Protein AF-A0A231GJH2-F1 (afdb_monomer_lite)

Foldseek 3Di:
DVVVVVVVVVVVVVVVVVVVVVVVVVVVVVVVVVVVVVVVVVVVVVVVVVVVVVVVVVVVVVVVVVVVVVVVVVVVVVVCVVCVDLCDPVNLVVLVVLLVVLVVVLVVLVPDPPSVVSNVVSVVSSVVSVVVSVVSVVVVVVVVCCCVPPPVNVLVVVCVVQWDDDPDNVPIDGDQPDDDPDPDDPDPVVVSSVSSVVVVVVVCVVVPNDDPPDD

Organism: Pseudomonas jessenii (NCBI:txid77298)

Radius of gyration: 43.83 Å; chains: 1; bounding box: 94×49×145 Å

Structure (mmCIF, N/CA/C/O backbone):
data_AF-A0A231GJH2-F1
#
_entry.id   AF-A0A231GJH2-F1
#
loop_
_atom_site.group_PDB
_atom_site.id
_atom_site.type_symbol
_atom_site.label_atom_id
_atom_site.label_alt_id
_atom_site.label_comp_id
_atom_site.label_asym_id
_atom_site.label_entity_id
_atom_site.label_seq_id
_atom_site.pdbx_PDB_ins_code
_atom_site.Cartn_x
_atom_site.Cartn_y
_atom_site.Cartn_z
_atom_site.occupancy
_atom_site.B_iso_or_equiv
_atom_site.auth_seq_id
_atom_site.auth_comp_id
_atom_site.auth_asym_id
_atom_site.auth_atom_id
_atom_site.pdbx_PDB_model_num
ATOM 1 N N . MET A 1 1 ? 56.826 8.910 -87.266 1.00 60.69 1 MET A N 1
ATOM 2 C CA . MET A 1 1 ? 57.5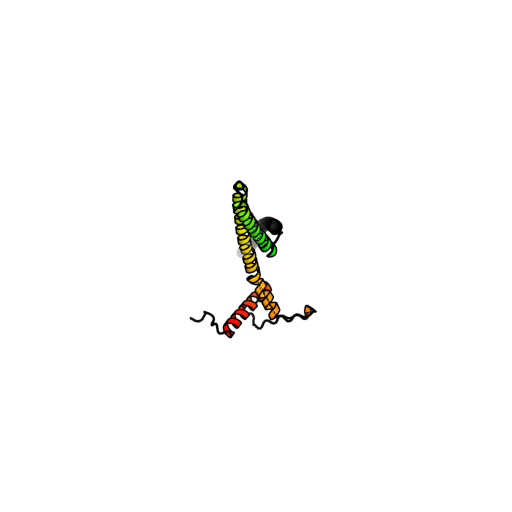94 8.677 -86.022 1.00 60.69 1 MET A CA 1
ATOM 3 C C . MET A 1 1 ? 57.048 9.482 -84.836 1.00 60.69 1 MET A C 1
ATOM 5 O O . MET A 1 1 ? 56.841 8.902 -83.785 1.00 60.69 1 MET A O 1
ATOM 9 N N . GLN A 1 2 ? 56.728 10.777 -84.972 1.00 64.06 2 GLN A N 1
ATOM 10 C CA . GLN A 1 2 ? 56.310 11.633 -83.839 1.00 64.06 2 GLN A CA 1
ATOM 11 C C . GLN A 1 2 ? 54.905 11.330 -83.258 1.00 64.06 2 GLN A C 1
ATOM 13 O O . GLN A 1 2 ? 54.692 11.455 -82.055 1.00 64.06 2 GLN A O 1
ATOM 18 N N . THR A 1 3 ? 53.957 10.863 -84.077 1.00 72.62 3 THR A N 1
ATOM 19 C CA . THR A 1 3 ? 52.585 10.517 -83.647 1.00 72.62 3 THR A CA 1
ATOM 20 C C . THR A 1 3 ? 52.508 9.240 -82.803 1.00 72.62 3 THR A C 1
ATOM 22 O O . THR A 1 3 ? 51.695 9.163 -81.888 1.00 72.62 3 THR A O 1
ATOM 25 N N . GLN A 1 4 ? 53.384 8.258 -83.043 1.00 74.19 4 GLN A N 1
ATOM 26 C CA . GLN A 1 4 ? 53.428 7.014 -82.263 1.00 74.19 4 GLN A CA 1
ATOM 27 C C . GLN A 1 4 ? 53.934 7.246 -80.833 1.00 74.19 4 GLN A C 1
ATOM 29 O O . GLN A 1 4 ? 53.386 6.676 -79.894 1.00 74.19 4 GLN A O 1
ATOM 34 N N . HIS A 1 5 ? 54.918 8.132 -80.643 1.00 76.88 5 HIS A N 1
ATOM 35 C CA . HIS A 1 5 ? 55.404 8.482 -79.305 1.00 76.88 5 HIS A CA 1
ATOM 36 C C . HIS A 1 5 ? 54.348 9.224 -78.474 1.00 76.88 5 HIS A C 1
ATOM 38 O O . HIS A 1 5 ? 54.206 8.940 -77.287 1.00 76.88 5 HIS A O 1
ATOM 44 N N . LEU A 1 6 ? 53.559 10.112 -79.093 1.00 81.00 6 LEU A N 1
ATOM 45 C CA . LEU A 1 6 ? 52.457 10.802 -78.411 1.00 81.00 6 LEU A CA 1
ATOM 46 C C . LEU A 1 6 ? 51.357 9.837 -77.958 1.00 81.00 6 LEU A C 1
ATOM 48 O O . LEU A 1 6 ? 50.871 9.963 -76.837 1.00 81.00 6 LEU A O 1
ATOM 52 N N . ILE A 1 7 ? 51.010 8.850 -78.790 1.00 83.50 7 ILE A N 1
ATOM 53 C CA . ILE A 1 7 ? 50.030 7.822 -78.420 1.00 83.50 7 ILE A CA 1
ATOM 54 C C . ILE A 1 7 ? 50.542 7.032 -77.213 1.00 83.50 7 ILE A C 1
ATOM 56 O O . ILE A 1 7 ? 49.828 6.929 -76.228 1.00 83.50 7 ILE A O 1
ATOM 60 N N . ILE A 1 8 ? 51.792 6.557 -77.229 1.00 84.75 8 ILE A N 1
ATOM 61 C CA . ILE A 1 8 ? 52.358 5.763 -76.123 1.00 84.75 8 ILE A CA 1
ATOM 62 C C . ILE A 1 8 ? 52.352 6.543 -74.797 1.00 84.75 8 ILE A C 1
ATOM 64 O O . ILE A 1 8 ? 51.978 5.989 -73.761 1.00 84.75 8 ILE A O 1
ATOM 68 N N . ILE A 1 9 ? 52.723 7.828 -74.817 1.00 84.38 9 ILE A N 1
ATOM 69 C CA . ILE A 1 9 ? 52.720 8.679 -73.616 1.00 84.38 9 ILE A CA 1
ATOM 70 C C . ILE A 1 9 ? 51.289 8.890 -73.105 1.00 84.38 9 ILE A C 1
ATOM 72 O O . ILE A 1 9 ? 51.047 8.774 -71.902 1.00 84.38 9 ILE A O 1
ATOM 76 N N . ALA A 1 10 ? 50.335 9.142 -74.005 1.00 86.00 10 ALA A N 1
ATOM 77 C CA . ALA A 1 10 ? 48.932 9.315 -73.645 1.00 86.00 10 ALA A CA 1
ATOM 78 C C . ALA A 1 10 ? 48.337 8.039 -73.028 1.00 86.00 10 ALA A C 1
ATOM 80 O O . ALA A 1 10 ? 47.681 8.114 -71.988 1.00 86.00 10 ALA A O 1
ATOM 81 N N . THR A 1 11 ? 48.617 6.860 -73.597 1.00 87.50 11 THR A N 1
ATOM 82 C CA . THR A 1 11 ? 48.124 5.585 -73.055 1.00 87.50 11 THR A CA 1
ATOM 83 C C . THR A 1 11 ? 48.734 5.284 -71.688 1.00 87.50 11 THR A C 1
ATOM 85 O O . THR A 1 11 ? 48.023 4.877 -70.772 1.00 87.50 11 THR A O 1
ATOM 88 N N . CYS A 1 12 ? 50.037 5.527 -71.513 1.00 85.94 12 CYS A N 1
ATOM 89 C CA . CYS A 1 12 ? 50.720 5.290 -70.240 1.00 85.94 12 CYS A CA 1
ATOM 90 C C . CYS A 1 12 ? 50.213 6.242 -69.138 1.00 85.94 12 CYS A C 1
ATOM 92 O O . CYS A 1 12 ? 49.965 5.821 -68.008 1.00 85.94 12 CYS A O 1
ATOM 94 N N . SER A 1 13 ? 49.962 7.511 -69.483 1.00 88.69 13 SER A N 1
ATOM 95 C CA . SER A 1 13 ? 49.366 8.496 -68.573 1.00 88.69 13 SER A CA 1
ATOM 96 C C . SER A 1 13 ? 47.930 8.129 -68.177 1.00 88.69 13 SER A C 1
ATOM 98 O O . SER A 1 13 ? 47.593 8.168 -66.993 1.00 88.69 13 SER A O 1
ATOM 100 N N . ALA A 1 14 ? 47.104 7.693 -69.134 1.00 90.19 14 ALA A N 1
ATOM 101 C CA . ALA A 1 14 ? 45.731 7.270 -68.869 1.00 90.19 14 ALA A CA 1
ATOM 102 C C . ALA A 1 14 ? 45.667 6.044 -67.940 1.00 90.19 14 ALA A C 1
ATOM 104 O O . ALA A 1 14 ? 44.865 6.019 -67.007 1.00 90.19 14 ALA A O 1
ATOM 105 N N . ILE A 1 15 ? 46.547 5.057 -68.144 1.00 92.25 15 ILE A N 1
ATOM 106 C CA . ILE A 1 15 ? 46.649 3.873 -67.274 1.00 92.25 15 ILE A CA 1
ATOM 107 C C . ILE A 1 15 ? 47.113 4.270 -65.866 1.00 92.25 15 ILE A C 1
ATOM 109 O O . ILE A 1 15 ? 46.549 3.793 -64.880 1.00 92.25 15 ILE A O 1
ATOM 113 N N . GLY A 1 16 ? 48.089 5.178 -65.754 1.00 90.06 16 GLY A N 1
ATOM 114 C CA . GLY A 1 16 ? 48.544 5.707 -64.467 1.00 90.06 16 GLY A CA 1
ATOM 115 C C . GLY A 1 16 ? 47.426 6.408 -63.688 1.00 90.06 16 GLY A C 1
ATOM 116 O O . GLY A 1 16 ? 47.257 6.161 -62.495 1.00 90.06 16 GLY A O 1
ATOM 117 N N . LEU A 1 17 ? 46.607 7.220 -64.364 1.00 91.12 17 LEU A N 1
ATOM 118 C CA . LEU A 1 17 ? 45.445 7.872 -63.751 1.00 91.12 17 LEU A CA 1
ATOM 119 C C . LEU A 1 17 ? 44.374 6.865 -63.313 1.00 91.12 17 LEU A C 1
ATOM 121 O O . LEU A 1 17 ? 43.813 7.011 -62.229 1.00 91.12 17 LEU A O 1
ATOM 125 N N . LEU A 1 18 ? 44.124 5.823 -64.111 1.00 92.88 18 LEU A N 1
ATOM 126 C CA . LEU A 1 18 ? 43.183 4.753 -63.766 1.00 92.88 18 LEU A CA 1
ATOM 127 C C . LEU A 1 18 ? 43.622 3.979 -62.518 1.00 92.88 18 LEU A C 1
ATOM 129 O O . LEU A 1 18 ? 42.813 3.754 -61.618 1.00 92.88 18 LEU A O 1
ATOM 133 N N . LEU A 1 19 ? 44.905 3.618 -62.434 1.00 93.19 19 LEU A N 1
ATOM 134 C CA . LEU A 1 19 ? 45.478 2.962 -61.257 1.00 93.19 19 LEU A CA 1
ATOM 135 C C . LEU A 1 19 ? 45.398 3.862 -60.022 1.00 93.19 19 LEU A C 1
ATOM 137 O O . LEU A 1 19 ? 44.981 3.404 -58.961 1.00 93.19 19 LEU A O 1
ATOM 141 N N . MET A 1 20 ? 45.725 5.150 -60.153 1.00 92.69 20 MET A N 1
ATOM 142 C CA . MET A 1 20 ? 45.608 6.101 -59.043 1.00 92.69 20 MET A CA 1
ATOM 143 C C . MET A 1 20 ? 44.160 6.253 -58.569 1.00 92.69 20 MET A C 1
ATOM 145 O O . MET A 1 20 ? 43.904 6.203 -57.368 1.00 92.69 20 MET A O 1
ATOM 149 N N . ALA A 1 21 ? 43.198 6.367 -59.488 1.00 92.00 21 ALA A N 1
ATOM 150 C CA . ALA A 1 21 ? 41.779 6.425 -59.143 1.00 92.00 21 ALA A CA 1
ATOM 151 C C . ALA A 1 21 ? 41.310 5.147 -58.426 1.00 92.00 21 ALA A C 1
ATOM 153 O O . ALA A 1 21 ? 40.567 5.222 -57.445 1.00 92.00 21 ALA A O 1
ATOM 154 N N . TYR A 1 22 ? 41.785 3.980 -58.871 1.00 94.81 22 TYR A N 1
ATOM 155 C CA . TYR A 1 22 ? 41.515 2.701 -58.220 1.00 94.81 22 TYR A CA 1
ATOM 156 C C . TYR A 1 22 ? 42.071 2.660 -56.785 1.00 94.81 22 TYR A C 1
ATOM 158 O O . TYR A 1 22 ? 41.326 2.372 -55.846 1.00 94.81 22 TYR A O 1
ATOM 166 N N . PHE A 1 23 ? 43.338 3.040 -56.586 1.00 93.00 23 PHE A N 1
ATOM 167 C CA . PHE A 1 23 ? 43.957 3.084 -55.257 1.00 93.00 23 PHE A CA 1
ATOM 168 C C . PHE A 1 23 ? 43.272 4.080 -54.316 1.00 93.00 23 PHE A C 1
ATOM 170 O O . PHE A 1 23 ? 43.052 3.761 -53.146 1.00 93.00 23 PHE A O 1
ATOM 177 N N . ILE A 1 24 ? 42.894 5.263 -54.811 1.00 92.50 24 ILE A N 1
ATOM 178 C CA . ILE A 1 24 ? 42.166 6.265 -54.019 1.00 92.50 24 ILE A CA 1
ATOM 179 C C . ILE A 1 24 ? 40.804 5.716 -53.591 1.00 92.50 24 ILE A C 1
ATOM 181 O O . ILE A 1 24 ? 40.431 5.856 -52.426 1.00 92.50 24 ILE A O 1
ATOM 185 N N . ARG A 1 25 ? 40.072 5.050 -54.493 1.00 93.06 25 ARG A N 1
ATOM 186 C CA . ARG A 1 25 ? 38.780 4.432 -54.169 1.00 93.06 25 ARG A CA 1
ATOM 187 C C . ARG A 1 25 ? 38.927 3.367 -53.088 1.00 93.06 25 ARG A C 1
ATOM 189 O O . ARG A 1 25 ? 38.151 3.358 -52.135 1.00 93.06 25 ARG A O 1
ATOM 196 N N . GLU A 1 26 ? 39.909 2.482 -53.214 1.00 93.12 26 GLU A N 1
ATOM 197 C CA . GLU A 1 26 ? 40.119 1.410 -52.242 1.00 93.12 26 GLU A CA 1
ATOM 198 C C . GLU A 1 26 ? 40.566 1.959 -50.876 1.00 93.12 26 GLU A C 1
ATOM 200 O O . GLU A 1 26 ? 40.066 1.528 -49.834 1.00 93.12 26 GLU A O 1
ATOM 205 N N . ALA A 1 27 ? 41.425 2.983 -50.868 1.00 91.12 27 ALA A N 1
ATOM 206 C CA . ALA A 1 27 ? 41.815 3.691 -49.652 1.00 91.12 27 ALA A CA 1
ATOM 207 C C . ALA A 1 27 ? 40.622 4.400 -48.987 1.00 91.12 27 ALA A C 1
ATOM 209 O O . ALA A 1 27 ? 40.452 4.292 -47.771 1.00 91.12 27 ALA A O 1
ATOM 210 N N . ALA A 1 28 ? 39.767 5.067 -49.770 1.00 91.31 28 ALA A N 1
ATOM 211 C CA . ALA A 1 28 ? 38.574 5.751 -49.274 1.00 91.31 28 ALA A CA 1
ATOM 212 C C . ALA A 1 28 ? 37.558 4.769 -48.674 1.00 91.31 28 ALA A C 1
ATOM 214 O O . ALA A 1 28 ? 37.069 4.988 -47.566 1.00 91.31 28 ALA A O 1
ATOM 215 N N . LEU A 1 29 ? 37.290 3.648 -49.351 1.00 93.25 29 LEU A N 1
ATOM 216 C CA . LEU A 1 29 ? 36.399 2.603 -48.838 1.00 93.25 29 LEU A CA 1
ATOM 217 C C . LEU A 1 29 ? 36.948 1.971 -47.558 1.00 93.25 29 LEU A C 1
ATOM 219 O O . LEU A 1 29 ? 36.204 1.775 -46.600 1.00 93.25 29 LEU A O 1
ATOM 223 N N . ARG A 1 30 ? 38.256 1.700 -47.497 1.00 91.50 30 ARG A N 1
ATOM 224 C CA . ARG A 1 30 ? 38.895 1.150 -46.295 1.00 91.50 30 ARG A CA 1
ATOM 225 C C . ARG A 1 30 ? 38.872 2.144 -45.130 1.00 91.50 30 ARG A C 1
ATOM 227 O O . ARG A 1 30 ? 38.703 1.726 -43.986 1.00 91.50 30 ARG A O 1
ATOM 234 N N . ALA A 1 31 ? 39.022 3.440 -45.399 1.00 89.38 31 ALA A N 1
ATOM 235 C CA . ALA A 1 31 ? 38.907 4.483 -44.383 1.00 89.38 31 ALA A CA 1
ATOM 236 C C . ALA A 1 31 ? 37.469 4.602 -43.851 1.00 89.38 31 ALA A C 1
ATOM 238 O O . ALA A 1 31 ? 37.283 4.624 -42.636 1.00 89.38 31 ALA A O 1
ATOM 239 N N . LEU A 1 32 ? 36.469 4.590 -44.740 1.00 90.81 32 LEU A N 1
ATOM 240 C CA . LEU A 1 32 ? 35.049 4.611 -44.371 1.00 90.81 32 LEU A CA 1
ATOM 241 C C . LEU A 1 32 ? 34.628 3.363 -43.592 1.00 90.81 32 LEU A C 1
ATOM 243 O O . LEU A 1 32 ? 33.936 3.475 -42.587 1.00 90.81 32 LEU A O 1
ATOM 247 N N . ALA A 1 33 ? 35.082 2.177 -44.001 1.00 90.44 33 ALA A N 1
ATOM 248 C CA . ALA A 1 33 ? 34.797 0.941 -43.276 1.00 90.44 33 ALA A CA 1
ATOM 249 C C . ALA A 1 33 ? 35.362 0.982 -41.845 1.00 90.44 33 ALA A C 1
ATOM 251 O O . ALA A 1 33 ? 34.682 0.584 -40.903 1.00 90.44 33 ALA A O 1
ATOM 252 N N . ARG A 1 34 ? 36.579 1.520 -41.671 1.00 87.94 34 ARG A N 1
ATOM 253 C CA . ARG A 1 34 ? 37.215 1.677 -40.351 1.00 87.94 34 ARG A CA 1
ATOM 254 C C . ARG A 1 34 ? 36.539 2.733 -39.480 1.00 87.94 34 ARG A C 1
ATOM 256 O O . ARG A 1 34 ? 36.468 2.545 -38.269 1.00 87.94 34 ARG A O 1
ATOM 263 N N . SER A 1 35 ? 36.099 3.856 -40.049 1.00 84.94 35 SER A N 1
ATOM 264 C CA . SER A 1 35 ? 35.393 4.882 -39.272 1.00 84.94 35 SER A CA 1
ATOM 265 C C . SER A 1 35 ? 33.997 4.410 -38.876 1.00 84.94 35 SER A C 1
ATOM 267 O O . SER A 1 35 ? 33.590 4.615 -37.736 1.00 84.94 35 SER A O 1
ATOM 269 N N . TYR A 1 36 ? 33.303 3.712 -39.777 1.00 91.94 36 TYR A N 1
ATOM 270 C CA . TYR A 1 36 ? 31.992 3.137 -39.507 1.00 91.94 36 TYR A CA 1
ATOM 271 C C . TYR A 1 36 ? 32.053 2.067 -38.415 1.00 91.94 36 TYR A C 1
ATOM 273 O O . TYR A 1 36 ? 31.271 2.135 -37.471 1.00 91.94 36 TYR A O 1
ATOM 281 N N . SER A 1 37 ? 33.006 1.129 -38.488 1.00 91.81 37 SER A N 1
ATOM 282 C CA . SER A 1 37 ? 33.144 0.085 -37.465 1.00 91.81 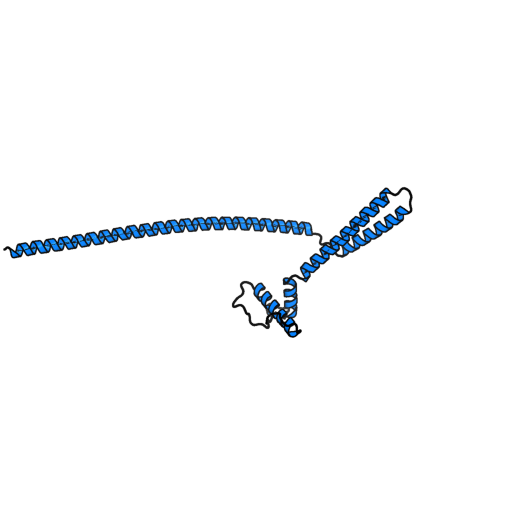37 SER A CA 1
ATOM 283 C C . SER A 1 37 ? 33.464 0.675 -36.091 1.00 91.81 37 SER A C 1
ATOM 285 O O . SER A 1 37 ? 32.807 0.330 -35.118 1.00 91.81 37 SER A O 1
ATOM 287 N N . ARG A 1 38 ? 34.392 1.642 -36.018 1.00 89.00 38 ARG A N 1
ATOM 288 C CA . ARG A 1 38 ? 34.718 2.338 -34.761 1.00 89.00 38 ARG A CA 1
ATOM 289 C C . ARG A 1 38 ? 33.523 3.088 -34.183 1.00 89.00 38 ARG A C 1
ATOM 291 O O . ARG A 1 38 ? 33.294 3.016 -32.983 1.00 89.00 38 ARG A O 1
ATOM 298 N N . GLY A 1 39 ? 32.756 3.777 -35.028 1.00 89.94 39 GLY A N 1
ATOM 299 C CA . GLY A 1 39 ? 31.546 4.469 -34.588 1.00 89.94 39 GLY A CA 1
ATOM 300 C C . GLY A 1 39 ? 30.463 3.506 -34.100 1.00 89.94 39 GLY A C 1
ATOM 301 O O . GLY A 1 39 ? 29.727 3.830 -33.171 1.00 89.94 39 GLY A O 1
ATOM 302 N N . LEU A 1 40 ? 30.364 2.314 -34.694 1.00 93.19 40 LEU A N 1
ATOM 303 C CA . LEU A 1 40 ? 29.427 1.285 -34.248 1.00 93.19 40 LEU A CA 1
ATOM 304 C C . LEU A 1 40 ? 29.852 0.690 -32.900 1.00 93.19 40 LEU A C 1
ATOM 306 O O . LEU A 1 40 ? 29.018 0.558 -32.007 1.00 93.19 40 LEU A O 1
ATOM 310 N N . ASP A 1 41 ? 31.143 0.398 -32.737 1.00 92.75 41 ASP A N 1
ATOM 311 C CA . ASP A 1 41 ? 31.714 -0.132 -31.497 1.00 92.75 41 ASP A CA 1
ATOM 312 C C . ASP A 1 41 ? 31.564 0.861 -30.339 1.00 92.75 41 ASP A C 1
ATOM 314 O O . ASP A 1 41 ? 31.142 0.478 -29.251 1.00 92.75 41 ASP A O 1
ATOM 318 N N . GLU A 1 42 ? 31.830 2.150 -30.573 1.00 92.94 42 GLU A N 1
ATOM 319 C CA . GLU A 1 42 ? 31.670 3.199 -29.561 1.00 92.94 42 GLU A CA 1
ATOM 320 C C . GLU A 1 42 ? 30.206 3.360 -29.131 1.00 92.94 42 GLU A C 1
ATOM 322 O O . GLU A 1 42 ? 29.905 3.439 -27.938 1.00 92.94 42 GLU A O 1
ATOM 327 N N . ARG A 1 43 ? 29.268 3.335 -30.088 1.00 91.50 43 ARG A N 1
ATOM 328 C CA . ARG A 1 43 ? 27.831 3.378 -29.777 1.00 91.50 43 ARG A CA 1
ATOM 329 C C . ARG A 1 43 ? 27.391 2.139 -29.010 1.00 91.50 43 ARG A C 1
ATOM 331 O O . ARG A 1 43 ? 26.661 2.275 -28.033 1.00 91.50 43 ARG A O 1
ATOM 338 N N . ASN A 1 44 ? 27.843 0.954 -29.415 1.00 92.88 44 ASN A N 1
ATOM 339 C CA . ASN A 1 44 ? 27.529 -0.291 -28.721 1.00 92.88 44 ASN A CA 1
ATOM 340 C C . ASN A 1 44 ? 28.085 -0.293 -27.294 1.00 92.88 44 ASN A C 1
ATOM 342 O O . ASN A 1 44 ? 27.356 -0.665 -26.379 1.00 92.88 44 ASN A O 1
ATOM 346 N N . ALA A 1 45 ? 29.312 0.192 -27.088 1.00 94.19 45 ALA A N 1
ATOM 347 C CA . ALA A 1 45 ? 29.916 0.326 -25.764 1.00 94.19 45 ALA A CA 1
ATOM 348 C C . ALA A 1 45 ? 29.142 1.313 -24.873 1.00 94.19 45 ALA A C 1
ATOM 350 O O . ALA A 1 45 ? 28.883 1.043 -23.700 1.00 94.19 45 ALA A O 1
ATOM 351 N N . LEU A 1 46 ? 28.711 2.448 -25.429 1.00 95.19 46 LEU A N 1
ATOM 352 C CA . LEU A 1 46 ? 27.896 3.415 -24.695 1.00 95.19 46 LEU A CA 1
ATOM 353 C C . LEU A 1 46 ? 26.511 2.844 -24.347 1.00 95.19 46 LEU A C 1
ATOM 355 O O . LEU A 1 46 ? 26.013 3.039 -23.237 1.00 95.19 46 LEU A O 1
ATOM 359 N N . HIS A 1 47 ? 25.894 2.107 -25.273 1.00 93.56 47 HIS A N 1
ATOM 360 C CA . HIS A 1 47 ? 24.628 1.424 -25.028 1.00 93.56 47 HIS A CA 1
ATOM 361 C C . HIS A 1 47 ? 24.762 0.329 -23.968 1.00 93.56 47 HIS A C 1
ATOM 363 O O . HIS A 1 47 ? 23.904 0.258 -23.089 1.00 93.56 47 HIS A O 1
ATOM 369 N N . SER A 1 48 ? 25.827 -0.477 -23.992 1.00 93.44 48 SER A N 1
ATOM 370 C CA . SER A 1 48 ? 26.050 -1.512 -22.980 1.00 93.44 48 SER A CA 1
ATOM 371 C C . SER A 1 48 ? 26.257 -0.911 -21.593 1.00 93.44 48 SER A C 1
ATOM 373 O O . SER A 1 48 ? 25.616 -1.365 -20.651 1.00 93.44 48 SER A O 1
ATOM 375 N N . LEU A 1 49 ? 27.046 0.165 -21.479 1.00 95.25 49 LEU A N 1
ATOM 376 C CA . LEU A 1 49 ? 27.236 0.881 -20.211 1.00 95.25 49 LEU A CA 1
ATOM 377 C C . LEU A 1 49 ? 25.918 1.441 -19.669 1.00 95.25 49 LEU A C 1
ATOM 379 O O . LEU A 1 49 ? 25.637 1.346 -18.477 1.00 95.25 49 LEU A O 1
ATOM 383 N N . ARG A 1 50 ? 25.074 1.998 -20.545 1.00 95.12 50 ARG A N 1
ATOM 384 C CA . ARG A 1 50 ? 23.763 2.516 -20.139 1.00 95.12 50 ARG A CA 1
ATOM 385 C C . ARG A 1 50 ? 22.824 1.405 -19.676 1.00 95.12 50 ARG A C 1
ATOM 387 O O . ARG A 1 50 ? 22.103 1.602 -18.705 1.00 95.12 50 ARG A O 1
ATOM 394 N N . ILE A 1 51 ? 22.809 0.264 -20.363 1.00 95.81 51 ILE A N 1
ATOM 395 C CA . ILE A 1 51 ? 21.993 -0.892 -19.967 1.00 95.81 51 ILE A CA 1
ATOM 396 C C . ILE A 1 51 ? 22.467 -1.435 -18.617 1.00 95.81 51 ILE A C 1
ATOM 398 O O . ILE A 1 51 ? 21.640 -1.749 -17.768 1.00 95.81 51 ILE A O 1
ATOM 402 N N . GLU A 1 52 ? 23.778 -1.507 -18.397 1.00 95.94 52 GLU A N 1
ATOM 403 C CA . GLU A 1 52 ? 24.348 -1.953 -17.127 1.00 95.94 52 GLU A CA 1
ATOM 404 C C . GLU A 1 52 ? 23.971 -1.016 -15.972 1.00 95.94 52 GLU A C 1
ATOM 406 O O . GLU A 1 52 ? 23.479 -1.491 -14.950 1.00 95.94 52 GLU A O 1
ATOM 411 N N . ALA A 1 53 ? 24.083 0.302 -16.170 1.00 95.44 53 ALA A N 1
ATOM 412 C CA . ALA A 1 53 ? 23.656 1.299 -15.186 1.00 95.44 53 ALA A CA 1
ATOM 413 C C . ALA A 1 53 ? 22.145 1.223 -14.889 1.00 95.44 53 ALA A C 1
ATOM 415 O O . ALA A 1 53 ? 21.722 1.248 -13.737 1.00 95.44 53 ALA A O 1
ATOM 416 N N . LEU A 1 54 ? 21.310 1.058 -15.919 1.00 96.06 54 LEU A N 1
ATOM 417 C CA . LEU A 1 54 ? 19.868 0.887 -15.721 1.00 96.06 54 LEU A CA 1
ATOM 418 C C . LEU A 1 54 ? 19.548 -0.408 -14.966 1.00 96.06 54 LEU A C 1
ATOM 420 O O . LEU A 1 54 ? 18.666 -0.422 -14.112 1.00 96.06 54 LEU A O 1
ATOM 424 N N . ASN A 1 55 ? 20.268 -1.492 -15.249 1.00 96.69 55 ASN A N 1
ATOM 425 C CA . ASN A 1 55 ? 20.095 -2.751 -14.534 1.00 96.69 55 ASN A CA 1
ATOM 426 C C . ASN A 1 55 ? 20.503 -2.633 -13.061 1.00 96.69 55 ASN A C 1
ATOM 428 O O . ASN A 1 55 ? 19.808 -3.193 -12.208 1.00 96.69 55 ASN A O 1
ATOM 432 N N . SER A 1 56 ? 21.579 -1.901 -12.739 1.00 96.25 56 SER A N 1
ATOM 433 C CA . SER A 1 56 ? 21.940 -1.636 -11.341 1.00 96.25 56 SER A CA 1
ATOM 434 C C . SER A 1 56 ? 20.880 -0.796 -10.634 1.00 96.25 56 SER A C 1
ATOM 436 O O . SER A 1 56 ? 20.459 -1.160 -9.537 1.00 96.25 56 SER A O 1
ATOM 438 N N . ASP A 1 57 ? 20.364 0.244 -11.291 1.00 96.62 57 ASP A N 1
ATOM 439 C CA . ASP A 1 57 ? 19.324 1.105 -10.722 1.00 96.62 57 ASP A CA 1
ATOM 440 C C . ASP A 1 57 ? 18.028 0.324 -10.449 1.00 96.62 57 ASP A C 1
ATOM 442 O O . ASP A 1 57 ? 17.423 0.451 -9.382 1.00 96.62 57 ASP A O 1
ATOM 446 N N . ILE A 1 58 ? 17.614 -0.546 -11.377 1.00 96.31 58 ILE A N 1
ATOM 447 C CA . ILE A 1 58 ? 16.448 -1.425 -11.196 1.00 96.31 58 ILE A CA 1
ATOM 448 C C . ILE A 1 58 ? 16.668 -2.388 -10.024 1.00 96.31 58 ILE A C 1
ATOM 450 O O . ILE A 1 58 ? 15.749 -2.630 -9.235 1.00 96.31 58 ILE A O 1
ATOM 454 N N . ALA A 1 59 ? 17.871 -2.952 -9.892 1.00 96.56 59 ALA A N 1
ATOM 455 C CA . ALA A 1 59 ? 18.193 -3.844 -8.785 1.00 96.56 59 ALA A CA 1
ATOM 456 C C . ALA A 1 59 ? 18.101 -3.120 -7.432 1.00 96.56 59 ALA A C 1
ATOM 458 O O . ALA A 1 59 ? 17.546 -3.673 -6.476 1.00 96.56 59 ALA A O 1
ATOM 459 N N . ASP A 1 60 ? 18.577 -1.880 -7.358 1.00 96.12 60 ASP A N 1
ATOM 460 C CA . ASP A 1 60 ? 18.520 -1.076 -6.140 1.00 96.12 60 ASP A CA 1
ATOM 461 C C . ASP A 1 60 ? 17.093 -0.624 -5.803 1.00 96.12 60 ASP A C 1
ATOM 463 O O . ASP A 1 60 ? 16.669 -0.750 -4.650 1.00 96.12 60 ASP A O 1
ATOM 467 N N . LEU A 1 61 ? 16.292 -0.227 -6.797 1.00 95.25 61 LEU A N 1
ATOM 468 C CA . LEU A 1 61 ? 14.865 0.059 -6.602 1.00 95.25 61 LEU A CA 1
ATOM 469 C C . LEU A 1 61 ? 14.100 -1.162 -6.078 1.00 95.25 61 LEU A C 1
ATOM 471 O O . LEU A 1 61 ? 13.303 -1.044 -5.145 1.00 95.25 61 LEU A O 1
ATOM 475 N N . ASN A 1 62 ? 14.373 -2.352 -6.615 1.00 95.69 62 ASN A N 1
ATOM 476 C CA . ASN A 1 62 ? 13.755 -3.587 -6.134 1.00 95.69 62 ASN A CA 1
ATOM 477 C C . ASN A 1 62 ? 14.146 -3.909 -4.685 1.00 95.69 62 ASN A C 1
ATOM 479 O O . ASN A 1 62 ? 13.310 -4.372 -3.903 1.00 95.69 62 ASN A O 1
ATOM 483 N N . ARG A 1 63 ? 15.399 -3.645 -4.295 1.00 95.06 63 ARG A N 1
ATOM 484 C CA . ARG A 1 63 ? 15.854 -3.812 -2.905 1.00 95.06 63 ARG A CA 1
ATOM 485 C C . ARG A 1 63 ? 15.121 -2.865 -1.962 1.00 95.06 63 ARG A C 1
ATOM 487 O O . ARG A 1 63 ? 14.657 -3.316 -0.912 1.00 95.06 63 ARG A O 1
ATOM 494 N N . LEU A 1 64 ? 14.975 -1.597 -2.347 1.00 94.88 64 LEU A N 1
ATOM 495 C CA . LEU A 1 64 ? 14.213 -0.610 -1.581 1.00 94.88 64 LEU A CA 1
ATOM 496 C C . LEU A 1 64 ? 12.754 -1.043 -1.430 1.00 94.88 64 LEU A C 1
ATOM 498 O O . LEU A 1 64 ? 12.272 -1.160 -0.304 1.00 94.88 64 LEU A O 1
ATOM 502 N N . HIS A 1 65 ? 12.098 -1.412 -2.531 1.00 93.38 65 HIS A N 1
ATOM 503 C CA . HIS A 1 65 ? 10.706 -1.855 -2.512 1.00 93.38 65 HIS A CA 1
ATOM 504 C C . HIS A 1 65 ? 10.495 -3.088 -1.620 1.00 93.38 65 HIS A C 1
ATOM 506 O O . HIS A 1 65 ? 9.566 -3.133 -0.817 1.00 93.38 65 HIS A O 1
ATOM 512 N N . CYS A 1 66 ? 11.396 -4.073 -1.692 1.00 95.31 66 CYS A N 1
ATOM 513 C CA . CYS A 1 66 ? 11.362 -5.249 -0.822 1.00 95.31 66 CYS A CA 1
ATOM 514 C C . CYS A 1 66 ? 11.548 -4.873 0.659 1.00 95.31 66 CYS A C 1
ATOM 516 O O . CYS A 1 66 ? 10.887 -5.434 1.537 1.00 95.31 66 CYS A O 1
ATOM 518 N N . SER A 1 67 ? 12.422 -3.906 0.956 1.00 93.88 67 SER A N 1
ATOM 519 C CA . SER A 1 67 ? 12.620 -3.414 2.322 1.00 93.88 67 SER A CA 1
ATOM 520 C C . SER A 1 67 ? 11.383 -2.687 2.864 1.00 93.88 67 SER A C 1
ATOM 522 O O . SER A 1 67 ? 10.987 -2.925 4.008 1.00 93.88 67 SER A O 1
ATOM 524 N N . ASP A 1 68 ? 10.712 -1.895 2.027 1.00 92.94 68 ASP A N 1
ATOM 525 C CA . ASP A 1 68 ? 9.497 -1.170 2.394 1.00 92.94 68 ASP A CA 1
ATOM 526 C C . ASP A 1 68 ? 8.314 -2.119 2.579 1.00 92.94 68 ASP A C 1
ATOM 528 O O . ASP A 1 68 ? 7.605 -2.024 3.580 1.00 92.94 68 ASP A O 1
ATOM 532 N N . GLN A 1 69 ? 8.148 -3.111 1.699 1.00 92.69 69 GLN A N 1
ATOM 533 C CA . GLN A 1 69 ? 7.142 -4.160 1.876 1.00 92.69 69 GLN A CA 1
ATOM 534 C C . GLN A 1 69 ? 7.335 -4.920 3.193 1.00 92.69 69 GLN A C 1
ATOM 536 O O . GLN A 1 69 ? 6.362 -5.174 3.905 1.00 92.69 69 GLN A O 1
ATOM 541 N N . LYS A 1 70 ? 8.581 -5.247 3.563 1.00 92.50 70 LYS A N 1
ATOM 542 C CA . LYS A 1 70 ? 8.878 -5.887 4.855 1.00 92.50 70 LYS A CA 1
ATOM 543 C C . LYS A 1 70 ? 8.522 -4.983 6.033 1.00 92.50 70 LYS A C 1
ATOM 545 O O . LYS A 1 70 ? 7.916 -5.463 6.987 1.00 92.50 70 LYS A O 1
ATOM 550 N N . ARG A 1 71 ? 8.851 -3.687 5.963 1.00 90.50 71 ARG A N 1
ATOM 551 C CA . ARG A 1 71 ? 8.481 -2.704 6.997 1.00 90.50 71 ARG A CA 1
ATOM 552 C C . ARG A 1 71 ? 6.968 -2.576 7.141 1.00 90.50 71 ARG A C 1
ATOM 554 O O . ARG A 1 71 ? 6.468 -2.600 8.259 1.00 90.50 71 ARG A O 1
ATOM 561 N N . LEU A 1 72 ? 6.235 -2.497 6.032 1.00 91.25 72 LEU A N 1
ATOM 562 C CA . LEU A 1 72 ? 4.772 -2.432 6.039 1.00 91.25 72 LEU A CA 1
ATOM 563 C C . LEU A 1 72 ? 4.147 -3.710 6.600 1.00 91.25 72 LEU A C 1
ATOM 565 O O . LEU A 1 72 ? 3.222 -3.633 7.405 1.00 91.25 72 LEU A O 1
ATOM 569 N N . ALA A 1 73 ? 4.665 -4.880 6.224 1.00 89.56 73 ALA A N 1
ATOM 570 C CA . ALA A 1 73 ? 4.205 -6.152 6.769 1.00 89.56 73 ALA A CA 1
ATOM 571 C C . ALA A 1 73 ? 4.451 -6.245 8.283 1.00 89.56 73 ALA A C 1
ATOM 573 O O . ALA A 1 73 ? 3.587 -6.726 9.015 1.00 89.56 73 ALA A O 1
ATOM 574 N N . GLU A 1 74 ? 5.596 -5.755 8.758 1.00 91.88 74 GLU A N 1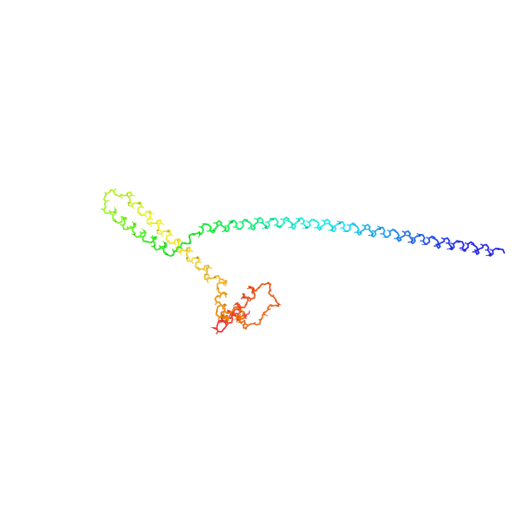
ATOM 575 C CA . GLU A 1 74 ? 5.929 -5.718 10.181 1.00 91.88 74 GLU A CA 1
ATOM 576 C C . GLU A 1 74 ? 5.026 -4.747 10.952 1.00 91.88 74 GLU A C 1
ATOM 578 O O . GLU A 1 74 ? 4.419 -5.133 11.950 1.00 91.88 74 GLU A O 1
ATOM 583 N N . LEU A 1 75 ? 4.824 -3.528 10.443 1.00 87.38 75 LEU A N 1
ATOM 584 C CA . LEU A 1 75 ? 3.879 -2.569 11.025 1.00 87.38 75 LEU A CA 1
ATOM 585 C C . LEU A 1 75 ? 2.448 -3.118 11.044 1.00 87.38 75 LEU A C 1
ATOM 587 O O . LEU A 1 75 ? 1.741 -2.965 12.036 1.00 87.38 75 LEU A O 1
ATOM 591 N N . ALA A 1 76 ? 2.019 -3.806 9.984 1.00 84.00 76 ALA A N 1
ATOM 592 C CA . ALA A 1 76 ? 0.708 -4.442 9.933 1.00 84.00 76 ALA A CA 1
ATOM 593 C C . ALA A 1 76 ? 0.577 -5.575 10.963 1.00 84.00 76 ALA A C 1
ATOM 595 O O . ALA A 1 76 ? -0.478 -5.721 11.583 1.00 84.00 76 ALA A O 1
ATOM 596 N N . ARG A 1 77 ? 1.635 -6.366 11.184 1.00 80.69 77 ARG A N 1
ATOM 597 C CA . ARG A 1 77 ? 1.669 -7.392 12.239 1.00 80.69 77 ARG A CA 1
ATOM 598 C C . ARG A 1 77 ? 1.591 -6.769 13.626 1.00 80.69 77 ARG A C 1
ATOM 600 O O . ARG A 1 77 ? 0.784 -7.226 14.429 1.00 80.69 77 ARG A O 1
ATOM 607 N N . GLN A 1 78 ? 2.347 -5.704 13.884 1.00 79.56 78 GLN A N 1
ATOM 608 C CA . GLN A 1 78 ? 2.293 -4.969 15.150 1.00 79.56 78 GLN A CA 1
ATOM 609 C C . GLN A 1 78 ? 0.910 -4.355 15.379 1.00 79.56 78 GLN A C 1
ATOM 611 O O . GLN A 1 78 ? 0.330 -4.523 16.448 1.00 79.56 78 GLN A O 1
ATOM 616 N N . ALA A 1 79 ? 0.318 -3.737 14.356 1.00 73.56 79 ALA A N 1
ATOM 617 C CA . ALA A 1 79 ? -1.034 -3.195 14.430 1.00 73.56 79 ALA A CA 1
ATOM 618 C C . ALA A 1 79 ? -2.082 -4.283 14.715 1.00 73.56 79 ALA A C 1
ATOM 620 O O . ALA A 1 79 ? -2.998 -4.054 15.503 1.00 73.56 79 ALA A O 1
ATOM 621 N N . ARG A 1 80 ? -1.949 -5.479 14.123 1.00 68.56 80 ARG A N 1
ATOM 622 C CA . ARG A 1 80 ? -2.825 -6.627 14.417 1.00 68.56 80 ARG A CA 1
ATOM 623 C C . ARG A 1 80 ? -2.612 -7.181 15.824 1.00 68.56 80 ARG A C 1
ATOM 625 O O . ARG A 1 80 ? -3.594 -7.507 16.476 1.00 68.56 80 ARG A O 1
ATOM 632 N N . ALA A 1 81 ? -1.369 -7.250 16.300 1.00 67.31 81 ALA A N 1
ATOM 633 C CA . ALA A 1 81 ? -1.057 -7.678 17.662 1.00 67.31 81 ALA A CA 1
ATOM 634 C C . ALA A 1 81 ? -1.639 -6.711 18.708 1.00 67.31 81 ALA A C 1
ATOM 636 O O . ALA A 1 81 ? -2.181 -7.151 19.715 1.00 67.31 81 ALA A O 1
ATOM 637 N N . ILE A 1 82 ? -1.602 -5.401 18.439 1.00 61.56 82 ILE A N 1
ATOM 638 C CA . ILE A 1 82 ? -2.204 -4.371 19.301 1.00 61.56 82 ILE A CA 1
ATOM 639 C C . ILE A 1 82 ? -3.742 -4.392 19.209 1.00 61.56 82 ILE A C 1
ATOM 641 O O . ILE A 1 82 ? -4.421 -4.144 20.200 1.00 61.56 82 ILE A O 1
ATOM 645 N N . ARG A 1 83 ? -4.311 -4.723 18.041 1.00 56.91 83 ARG A N 1
ATOM 646 C CA . ARG A 1 83 ? -5.767 -4.850 17.819 1.00 56.91 83 ARG A CA 1
ATOM 647 C C . ARG A 1 83 ? -6.361 -6.204 18.239 1.00 56.91 83 ARG A C 1
ATOM 649 O O . ARG A 1 83 ? -7.537 -6.434 17.970 1.00 56.91 83 ARG A O 1
ATOM 656 N N . ALA A 1 84 ? -5.588 -7.102 18.856 1.00 51.78 84 ALA A N 1
ATOM 657 C CA . ALA A 1 84 ? -5.978 -8.503 19.055 1.00 51.78 84 ALA A CA 1
ATOM 658 C C . ALA A 1 84 ? -7.198 -8.722 19.970 1.00 51.78 84 ALA A C 1
ATOM 660 O O . ALA A 1 84 ? -7.793 -9.795 19.934 1.00 51.78 84 ALA A O 1
ATOM 661 N N . THR A 1 85 ? -7.630 -7.718 20.728 1.00 55.47 85 THR A N 1
ATOM 662 C CA . THR A 1 85 ? -8.935 -7.731 21.391 1.00 55.47 85 THR A CA 1
ATOM 663 C C . THR A 1 85 ? -9.813 -6.645 20.781 1.00 55.47 85 THR A C 1
ATOM 665 O O . THR A 1 85 ? -9.719 -5.484 21.187 1.00 55.47 85 THR A O 1
ATOM 668 N N . PRO A 1 86 ? -10.655 -6.973 19.780 1.00 60.03 86 PRO A N 1
ATOM 669 C CA . PRO A 1 86 ? -11.729 -6.069 19.408 1.00 60.03 86 PRO A CA 1
ATOM 670 C C . PRO A 1 86 ? -12.561 -5.817 20.666 1.00 60.03 86 PRO A C 1
ATOM 672 O O . PRO A 1 86 ? -12.990 -6.760 21.322 1.00 60.03 86 PRO A O 1
ATOM 675 N N . PHE A 1 87 ? -12.740 -4.551 21.031 1.00 61.84 87 PHE A N 1
ATOM 676 C CA . PHE A 1 87 ? -13.623 -4.191 22.131 1.00 61.84 87 PHE A CA 1
ATOM 677 C C . PHE A 1 87 ? -15.054 -4.483 21.697 1.00 61.84 87 PHE A C 1
ATOM 679 O O . PHE A 1 87 ? -15.551 -3.898 20.729 1.00 61.84 87 PHE A O 1
ATOM 686 N N . LEU A 1 88 ? -15.700 -5.429 22.373 1.00 66.62 88 LEU A N 1
ATOM 687 C CA . LEU A 1 88 ? -17.069 -5.807 22.064 1.00 66.62 88 LEU A CA 1
ATOM 688 C C . LEU A 1 88 ? -18.051 -4.866 22.765 1.00 66.62 88 LEU A C 1
ATOM 690 O O . LEU A 1 88 ? -17.769 -4.247 23.791 1.00 66.62 88 LEU A O 1
ATOM 694 N N . LYS A 1 89 ? -19.280 -4.826 22.244 1.00 68.88 89 LYS A N 1
ATOM 695 C CA . LYS A 1 89 ? -20.408 -4.151 22.901 1.00 68.88 89 LYS A CA 1
ATOM 696 C C . LYS A 1 89 ? -20.647 -4.680 24.328 1.00 68.88 89 LYS A C 1
ATOM 698 O O . LYS A 1 89 ? -21.105 -3.924 25.179 1.00 68.88 89 LYS A O 1
ATOM 703 N N . SER A 1 90 ? -20.305 -5.945 24.595 1.00 72.12 90 SER A N 1
ATOM 704 C CA . SER A 1 90 ? -20.323 -6.543 25.938 1.00 72.12 90 SER A CA 1
ATOM 705 C C . SER A 1 90 ? -19.381 -5.828 26.902 1.00 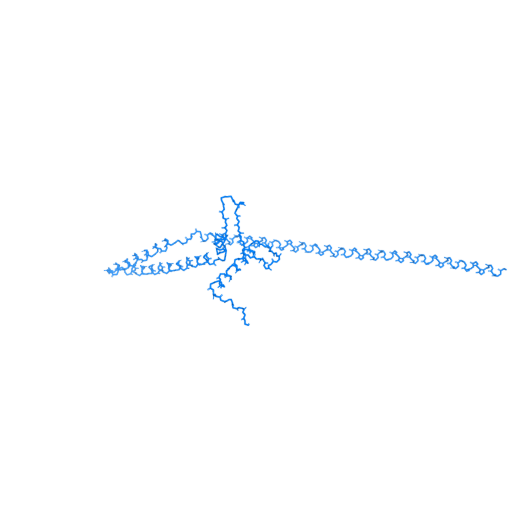72.12 90 SER A C 1
ATOM 707 O O . SER A 1 90 ? -19.778 -5.538 28.024 1.00 72.12 90 SER A O 1
ATOM 709 N N . ASP A 1 91 ? -18.182 -5.464 26.451 1.00 71.56 91 ASP A N 1
ATOM 710 C CA . ASP A 1 91 ? -17.163 -4.838 27.298 1.00 71.56 91 ASP A CA 1
ATOM 711 C C . ASP A 1 91 ? -17.593 -3.424 27.705 1.00 71.56 91 ASP A C 1
ATOM 713 O O . ASP A 1 91 ? -17.396 -3.005 28.844 1.00 71.56 91 ASP A O 1
ATOM 717 N N . HIS A 1 92 ? -18.266 -2.705 26.800 1.00 76.44 92 HIS A N 1
ATOM 718 C CA . HIS A 1 92 ? -18.889 -1.416 27.106 1.00 76.44 92 HIS A CA 1
ATOM 719 C C . HIS A 1 92 ? -19.987 -1.540 28.178 1.00 76.44 92 HIS A C 1
ATOM 721 O O . HIS A 1 92 ? -20.044 -0.718 29.094 1.00 76.44 92 HIS A O 1
ATOM 727 N N . LEU A 1 93 ? -20.831 -2.577 28.101 1.00 80.62 93 LEU A N 1
ATOM 728 C CA . LEU A 1 93 ? -21.868 -2.833 29.107 1.00 80.62 93 LEU A CA 1
ATOM 729 C C . LEU A 1 93 ? -21.261 -3.186 30.471 1.00 80.62 93 LEU A C 1
ATOM 731 O O . LEU A 1 93 ? -21.686 -2.629 31.481 1.00 80.62 93 LEU A O 1
ATOM 735 N N . THR A 1 94 ? -20.225 -4.029 30.505 1.00 80.94 94 THR A N 1
ATOM 736 C CA . THR A 1 94 ? -19.503 -4.368 31.741 1.00 80.94 94 THR A CA 1
ATOM 737 C C . THR A 1 94 ? -18.850 -3.136 32.372 1.00 80.94 94 THR A C 1
ATOM 739 O O . THR A 1 94 ? -18.886 -2.965 33.588 1.00 80.94 94 THR A O 1
ATOM 742 N N . LEU A 1 95 ? -18.296 -2.224 31.569 1.00 82.94 95 LEU A N 1
ATOM 743 C CA . LEU A 1 95 ? -17.732 -0.971 32.079 1.00 82.94 95 LEU A CA 1
ATOM 744 C C . LEU A 1 95 ? -18.804 -0.033 32.646 1.00 82.94 95 LEU A C 1
ATOM 746 O O . LEU A 1 95 ? -18.570 0.598 33.676 1.00 82.94 95 LEU A O 1
ATOM 750 N N . LEU A 1 96 ? -19.985 0.042 32.027 1.00 81.81 96 LEU A N 1
ATOM 751 C CA . LEU A 1 96 ? -21.115 0.785 32.590 1.00 81.81 96 LEU A CA 1
ATOM 752 C C . LEU A 1 96 ? -21.570 0.187 33.924 1.00 81.81 96 LEU A C 1
ATOM 754 O O . LEU A 1 96 ? -21.770 0.928 34.885 1.00 81.81 96 LEU A O 1
ATOM 758 N N . GLU A 1 97 ? -21.661 -1.137 34.018 1.00 85.12 97 GLU A N 1
ATOM 759 C CA . GLU A 1 97 ? -21.999 -1.831 35.261 1.00 85.12 97 GLU A CA 1
ATOM 760 C C . GLU A 1 97 ? -20.971 -1.526 36.367 1.00 85.12 97 GLU A C 1
ATOM 762 O O . GLU A 1 97 ? -21.336 -1.110 37.470 1.00 85.12 97 GLU A O 1
ATOM 767 N N . ILE A 1 98 ? -19.674 -1.592 36.056 1.00 84.94 98 ILE A N 1
ATOM 768 C CA . ILE A 1 98 ? -18.596 -1.214 36.984 1.00 84.94 98 ILE A CA 1
ATOM 769 C C . ILE A 1 98 ? -18.710 0.262 37.399 1.00 84.94 98 ILE A C 1
ATOM 771 O O . ILE A 1 98 ? -18.558 0.594 38.574 1.00 84.94 98 ILE A O 1
ATOM 775 N N . ALA A 1 99 ? -19.027 1.170 36.474 1.00 82.69 99 ALA A N 1
ATOM 776 C CA . ALA A 1 99 ? -19.229 2.577 36.811 1.00 82.69 99 ALA A CA 1
ATOM 777 C C . ALA A 1 99 ? -20.426 2.778 37.759 1.00 82.69 99 ALA A C 1
ATOM 779 O O . ALA A 1 99 ? -20.341 3.575 38.696 1.00 82.69 99 ALA A O 1
ATOM 780 N N . THR A 1 100 ? -21.527 2.044 37.557 1.00 82.94 100 THR A N 1
ATOM 781 C CA . THR A 1 100 ? -22.704 2.114 38.440 1.00 82.94 100 THR A CA 1
ATOM 782 C C . THR A 1 100 ? -22.435 1.534 39.826 1.00 82.94 100 THR A C 1
ATOM 784 O O . THR A 1 100 ? -22.821 2.146 40.820 1.00 82.94 100 THR A O 1
ATOM 787 N N . THR A 1 101 ? -21.706 0.419 39.922 1.00 85.25 101 THR A N 1
ATOM 788 C CA . THR A 1 101 ? -21.336 -0.187 41.212 1.00 85.25 101 THR A CA 1
ATOM 789 C C . THR A 1 101 ? -20.353 0.687 41.988 1.00 85.25 101 THR A C 1
ATOM 791 O O . THR A 1 101 ? -20.515 0.862 43.193 1.00 85.25 101 THR A O 1
ATOM 794 N N . LEU A 1 102 ? -19.393 1.329 41.315 1.00 83.38 102 LEU A N 1
ATOM 795 C CA . LEU A 1 102 ? -18.498 2.312 41.938 1.00 83.38 102 LEU A CA 1
ATOM 796 C C . LEU A 1 102 ? -19.242 3.568 42.406 1.00 83.38 102 LEU A C 1
ATOM 798 O O . LEU A 1 102 ? -18.895 4.146 43.437 1.00 83.38 102 LEU A O 1
ATOM 802 N N . ARG A 1 103 ? -20.280 3.987 41.676 1.00 79.94 103 ARG A N 1
ATOM 803 C CA . ARG A 1 103 ? -21.146 5.096 42.088 1.00 79.94 103 ARG A CA 1
ATOM 804 C C . ARG A 1 103 ? -21.969 4.734 43.324 1.00 79.94 103 ARG A C 1
ATOM 806 O O . ARG A 1 103 ? -22.035 5.537 44.245 1.00 79.94 103 ARG A O 1
ATOM 813 N N . LEU A 1 104 ? -22.497 3.513 43.387 1.00 83.75 104 LEU A N 1
ATOM 814 C CA . LEU A 1 104 ? -23.165 2.999 44.582 1.00 83.75 104 LEU A CA 1
ATOM 815 C C . LEU A 1 104 ? -22.192 2.901 45.770 1.00 83.75 104 LEU A C 1
ATOM 817 O O . LEU A 1 104 ? -22.525 3.324 46.872 1.00 83.75 104 LEU A O 1
ATOM 821 N N . ALA A 1 105 ? -20.966 2.418 45.544 1.00 80.19 105 ALA A N 1
ATOM 822 C CA . ALA A 1 105 ? -19.928 2.342 46.572 1.00 80.19 105 ALA A CA 1
ATOM 823 C C . ALA A 1 105 ? -19.568 3.730 47.130 1.00 80.19 105 ALA A C 1
ATOM 825 O O . ALA A 1 105 ? -19.439 3.900 48.344 1.00 80.19 105 ALA A O 1
ATOM 826 N N . LYS A 1 106 ? -19.482 4.748 46.265 1.00 80.88 106 LYS A N 1
ATOM 827 C CA . LYS A 1 106 ? -19.334 6.145 46.687 1.00 80.88 106 LYS A CA 1
ATOM 828 C C . LYS A 1 106 ? -20.477 6.562 47.617 1.00 80.88 106 LYS A C 1
ATOM 830 O O . LYS A 1 106 ? -20.189 7.080 48.690 1.00 80.88 106 LYS A O 1
ATOM 835 N N . ASP A 1 107 ? -21.728 6.331 47.224 1.00 80.00 107 ASP A N 1
ATOM 836 C CA . ASP A 1 107 ? -22.897 6.735 48.015 1.00 80.00 107 ASP A CA 1
ATOM 837 C C . ASP A 1 107 ? -22.930 6.010 49.375 1.00 80.00 107 ASP A C 1
ATOM 839 O O . ASP A 1 107 ? -23.273 6.610 50.392 1.00 80.00 107 ASP A O 1
ATOM 843 N N . THR A 1 108 ? -22.468 4.754 49.436 1.00 81.31 108 THR A N 1
ATOM 844 C CA . THR A 1 108 ? -22.313 4.040 50.713 1.00 81.31 108 THR A CA 1
ATOM 845 C C . THR A 1 108 ? -21.194 4.604 51.587 1.00 81.31 108 THR A C 1
ATOM 847 O O . THR A 1 108 ? -21.372 4.703 52.795 1.00 81.31 108 THR A O 1
ATOM 850 N N . TRP A 1 109 ? -20.054 5.007 51.016 1.00 79.31 109 TRP A N 1
ATOM 851 C CA . TRP A 1 109 ? -18.927 5.568 51.775 1.00 79.31 109 TRP A CA 1
ATOM 852 C C . TRP A 1 109 ? -19.118 7.032 52.176 1.00 79.31 109 TRP A C 1
ATOM 854 O O . TRP A 1 109 ? -18.422 7.493 53.076 1.00 79.31 109 TRP A O 1
ATOM 864 N N . ASP A 1 110 ? -20.057 7.744 51.550 1.00 76.81 110 ASP A N 1
ATOM 865 C CA . ASP A 1 110 ? -20.495 9.086 51.962 1.00 76.81 110 ASP A CA 1
ATOM 866 C C . ASP A 1 110 ? -21.288 9.035 53.284 1.00 76.81 110 ASP A C 1
ATOM 868 O O . ASP A 1 110 ? -21.266 9.982 54.065 1.00 76.81 110 ASP A O 1
ATOM 872 N N . ALA A 1 111 ? -21.939 7.901 53.573 1.00 78.81 111 ALA A N 1
ATOM 873 C CA . ALA A 1 111 ? -22.712 7.691 54.797 1.00 78.81 111 ALA A CA 1
ATOM 874 C C . ALA A 1 111 ? -21.855 7.338 56.033 1.00 78.81 111 ALA A C 1
ATOM 876 O O . ALA A 1 111 ? -22.366 7.383 57.154 1.00 78.81 111 ALA A O 1
ATOM 877 N N . PHE A 1 112 ? -20.568 6.997 55.860 1.00 76.44 112 PHE A N 1
ATOM 878 C CA . PHE A 1 112 ? -19.671 6.618 56.958 1.00 76.44 112 PHE A CA 1
ATOM 879 C C . PHE A 1 112 ? -18.575 7.678 57.195 1.00 76.44 112 PHE A C 1
ATOM 881 O O . PHE A 1 112 ? -17.753 7.936 56.315 1.00 76.44 112 PHE A O 1
ATOM 888 N N . PRO A 1 113 ? -18.491 8.291 58.390 1.00 68.38 113 PRO A N 1
ATOM 889 C CA . PRO A 1 113 ? -17.402 9.209 58.713 1.00 68.38 113 PRO A CA 1
ATOM 890 C C . PRO A 1 113 ? -16.071 8.448 58.864 1.00 68.38 113 PRO A C 1
ATOM 892 O O . PRO A 1 113 ? -15.992 7.453 59.580 1.00 68.38 113 PRO A O 1
ATOM 895 N N . GLY A 1 114 ? -15.013 8.923 58.193 1.00 77.75 114 GLY A N 1
ATOM 896 C CA . GLY A 1 114 ? -13.668 8.319 58.217 1.00 77.75 114 GLY A CA 1
ATOM 897 C C . GLY A 1 114 ? -13.255 7.579 56.935 1.00 77.75 114 GLY A C 1
ATOM 898 O O . GLY A 1 114 ? -12.091 7.206 56.798 1.00 77.75 114 GLY A O 1
ATOM 899 N N . THR A 1 115 ? -14.156 7.419 55.959 1.00 79.12 115 THR A N 1
ATOM 900 C CA . THR A 1 115 ? -13.883 6.752 54.667 1.00 79.12 115 THR A CA 1
ATOM 901 C C . THR A 1 115 ? -13.548 7.704 53.510 1.00 79.12 115 THR A C 1
ATOM 903 O O . THR A 1 115 ? -13.615 7.320 52.341 1.00 79.12 115 THR A O 1
ATOM 906 N N . GLU A 1 116 ? -13.103 8.927 53.811 1.00 76.31 116 GLU A N 1
ATOM 907 C CA . GLU A 1 116 ? -12.857 10.001 52.832 1.00 76.31 116 GLU A CA 1
ATOM 908 C C . GLU A 1 116 ? -11.888 9.597 51.702 1.00 76.31 116 GLU A C 1
ATOM 910 O O . GLU A 1 116 ? -12.120 9.879 50.526 1.00 76.31 116 GLU A O 1
ATOM 915 N N . ALA A 1 117 ? -10.825 8.854 52.030 1.00 76.25 117 ALA A N 1
ATOM 916 C CA . ALA A 1 117 ? -9.851 8.379 51.044 1.00 76.25 117 ALA A CA 1
ATOM 917 C C . ALA A 1 117 ? -10.454 7.366 50.050 1.00 76.25 117 ALA A C 1
ATOM 919 O O . ALA A 1 117 ? -10.123 7.375 48.862 1.00 76.25 117 ALA A O 1
ATOM 920 N N . TYR A 1 118 ? -11.367 6.511 50.518 1.00 74.94 118 TYR A N 1
ATOM 921 C CA . TYR A 1 118 ? -12.051 5.518 49.686 1.00 74.94 118 TYR A CA 1
ATOM 922 C C . TYR A 1 118 ? -13.119 6.169 48.809 1.00 74.94 118 TYR A C 1
ATOM 924 O O . TYR A 1 118 ? -13.221 5.841 47.629 1.00 74.94 118 TYR A O 1
ATOM 932 N N . ARG A 1 119 ? -13.825 7.173 49.337 1.00 77.31 119 ARG A N 1
ATOM 933 C CA . ARG A 1 119 ? -14.769 8.017 48.595 1.00 77.31 119 ARG A CA 1
ATOM 934 C C . ARG A 1 119 ? -14.104 8.723 47.412 1.00 77.31 119 ARG A C 1
ATOM 936 O O . ARG A 1 119 ? -14.576 8.604 46.282 1.00 77.31 119 ARG A O 1
ATOM 943 N N . VAL A 1 120 ? -12.977 9.402 47.639 1.00 78.81 120 VAL A N 1
ATOM 944 C CA . VAL A 1 120 ? -12.229 10.087 46.567 1.00 78.81 120 VAL A CA 1
ATOM 945 C C . VAL A 1 120 ? -11.721 9.086 45.522 1.00 78.81 120 VAL A C 1
ATOM 947 O O . VAL A 1 120 ? -11.809 9.339 44.318 1.00 78.81 120 VAL A O 1
ATOM 950 N N . LYS A 1 121 ? -11.255 7.909 45.956 1.00 79.81 121 LYS A N 1
ATOM 951 C CA . LYS A 1 121 ? -10.818 6.837 45.051 1.00 79.81 121 LYS A CA 1
ATOM 952 C C . LYS A 1 121 ? -11.972 6.288 44.200 1.00 79.81 121 LYS A C 1
ATOM 954 O O . LYS A 1 121 ? -11.783 6.115 42.997 1.00 79.81 121 LYS A O 1
ATOM 959 N N . ALA A 1 122 ? -13.156 6.092 44.786 1.00 79.38 122 ALA A N 1
ATOM 960 C CA . ALA A 1 122 ? -14.365 5.649 44.083 1.00 79.38 122 ALA A CA 1
ATOM 961 C C . ALA A 1 122 ? -14.778 6.633 42.985 1.00 79.38 122 ALA A C 1
ATOM 963 O O . ALA A 1 122 ? -15.066 6.225 41.865 1.00 79.38 122 ALA A O 1
ATOM 964 N N . ILE A 1 123 ? -14.766 7.934 43.297 1.00 79.31 123 ILE A N 1
ATOM 965 C CA . ILE A 1 123 ? -15.131 9.003 42.357 1.00 79.31 123 ILE A CA 1
ATOM 966 C C . ILE A 1 123 ? -14.171 9.014 41.166 1.00 79.31 123 ILE A C 1
ATOM 968 O O . ILE A 1 123 ? -14.614 9.017 40.017 1.00 79.31 123 ILE A O 1
ATOM 972 N N . ASN A 1 124 ? -12.864 8.961 41.432 1.00 81.31 124 ASN A N 1
ATOM 973 C CA . ASN A 1 124 ? -11.847 8.971 40.383 1.00 81.31 124 ASN A CA 1
ATOM 974 C C . ASN A 1 124 ? -11.935 7.722 39.493 1.00 81.31 124 ASN A C 1
ATOM 976 O O . ASN A 1 124 ? -11.836 7.828 38.270 1.00 81.31 124 ASN A O 1
ATOM 980 N N . GLN A 1 125 ? -12.170 6.548 40.086 1.00 81.44 125 GLN A N 1
ATOM 981 C CA . GLN A 1 125 ? -12.336 5.300 39.338 1.00 81.44 125 GLN A CA 1
ATOM 982 C C . GLN A 1 125 ? -13.640 5.281 38.530 1.00 81.44 125 GLN A C 1
ATOM 984 O O . GLN A 1 125 ? -13.606 4.921 37.357 1.00 81.44 125 GLN A O 1
ATOM 989 N N . ALA A 1 126 ? -14.763 5.738 39.092 1.00 79.31 126 ALA A N 1
ATOM 990 C CA . ALA A 1 126 ? -16.034 5.832 38.373 1.00 79.31 126 ALA A CA 1
ATOM 991 C C . ALA A 1 126 ? -15.936 6.791 37.175 1.00 79.31 126 ALA A C 1
ATOM 993 O O . ALA A 1 126 ? -16.409 6.476 36.083 1.00 79.31 126 ALA A O 1
ATOM 994 N N . HIS A 1 127 ? -15.271 7.937 37.351 1.00 79.88 127 HIS A N 1
ATOM 995 C CA . HIS A 1 127 ? -15.053 8.898 36.273 1.00 79.88 127 HIS A CA 1
ATOM 996 C C . HIS A 1 127 ? -14.155 8.327 35.168 1.00 79.88 127 HIS A C 1
ATOM 998 O O . HIS A 1 127 ? -14.474 8.460 33.985 1.00 79.88 127 HIS A O 1
ATOM 1004 N N . PHE A 1 128 ? -13.052 7.666 35.537 1.00 80.25 128 PHE A N 1
ATOM 1005 C CA . PHE A 1 128 ? -12.139 7.023 34.589 1.00 80.25 128 PHE A CA 1
ATOM 1006 C C . PHE A 1 128 ? -12.836 5.923 33.779 1.00 80.25 128 PHE A C 1
ATOM 1008 O O . PHE A 1 128 ? -12.738 5.900 32.554 1.00 80.25 128 PHE A O 1
ATOM 1015 N N . VAL A 1 129 ? -13.595 5.049 34.445 1.00 83.38 129 VAL A N 1
ATOM 1016 C CA . VAL A 1 129 ? -14.340 3.966 33.787 1.00 83.38 129 VAL A CA 1
ATOM 1017 C C . VAL A 1 129 ? -15.426 4.529 32.867 1.00 83.38 129 VAL A C 1
ATOM 1019 O O . VAL A 1 129 ? -15.556 4.075 31.733 1.00 83.38 129 VAL A O 1
ATOM 1022 N N . GLY A 1 130 ? -16.145 5.571 33.294 1.00 77.38 130 GLY A N 1
ATOM 1023 C CA . GLY A 1 130 ? -17.137 6.246 32.454 1.00 77.38 130 GLY A CA 1
ATOM 1024 C C . GLY A 1 130 ? -16.522 6.888 31.206 1.00 77.38 130 GLY A C 1
ATOM 1025 O O . GLY A 1 130 ? -17.007 6.677 30.097 1.00 77.38 130 GLY A O 1
ATOM 1026 N N . THR A 1 131 ? -15.412 7.622 31.350 1.00 79.25 131 THR A N 1
ATOM 1027 C CA . THR A 1 131 ? -14.701 8.210 30.195 1.00 79.25 131 THR A CA 1
ATOM 1028 C C . THR A 1 131 ? -14.137 7.148 29.254 1.00 79.25 131 THR A C 1
ATOM 1030 O O . THR A 1 131 ? -14.172 7.336 28.038 1.00 79.25 131 THR A O 1
ATOM 1033 N N . LEU A 1 132 ? -13.663 6.020 29.785 1.00 80.00 132 LEU A N 1
ATOM 1034 C CA . LEU A 1 132 ? -13.204 4.888 28.985 1.00 80.00 132 LEU A CA 1
ATOM 1035 C C . LEU A 1 132 ? -14.364 4.247 28.207 1.00 80.00 132 LEU A C 1
ATOM 1037 O O . LEU A 1 132 ? -14.226 4.014 27.009 1.00 80.00 132 LEU A O 1
ATOM 1041 N N . ALA A 1 133 ? -15.527 4.059 28.835 1.00 80.19 133 ALA A N 1
ATOM 1042 C CA . ALA A 1 133 ? -16.721 3.532 28.176 1.00 80.19 133 ALA A CA 1
ATOM 1043 C C . ALA A 1 133 ? -17.183 4.411 26.996 1.00 80.19 133 ALA A C 1
ATOM 1045 O O . ALA A 1 133 ? -17.498 3.874 25.934 1.00 80.19 133 ALA A O 1
ATOM 1046 N N . TYR A 1 134 ? -17.168 5.743 27.139 1.00 77.69 134 TYR A N 1
ATOM 1047 C CA . TYR A 1 134 ? -17.510 6.663 26.043 1.00 77.69 134 TYR A CA 1
ATOM 1048 C C . TYR A 1 134 ? -16.493 6.635 24.896 1.00 77.69 134 TYR A C 1
ATOM 1050 O O . TYR A 1 134 ? -16.891 6.596 23.735 1.00 77.69 134 TYR A O 1
ATOM 1058 N N . ARG A 1 135 ? -15.187 6.598 25.197 1.00 76.62 135 ARG A N 1
ATOM 1059 C CA . ARG A 1 135 ? -14.147 6.471 24.157 1.00 76.62 135 ARG A CA 1
ATOM 1060 C C . ARG A 1 135 ? -14.252 5.153 23.391 1.00 76.62 135 ARG A C 1
ATOM 1062 O O . ARG A 1 135 ? -13.977 5.119 22.197 1.00 76.62 135 ARG A O 1
ATOM 1069 N N . LEU A 1 136 ? -14.652 4.076 24.066 1.00 77.25 136 LEU A N 1
ATOM 1070 C CA . LEU A 1 136 ? -14.904 2.793 23.412 1.00 77.25 136 LEU A CA 1
ATOM 1071 C C . LEU A 1 136 ? -16.139 2.833 22.508 1.00 77.25 136 LEU A C 1
ATOM 1073 O O . LEU A 1 136 ? -16.124 2.242 21.436 1.00 77.25 136 LEU A O 1
ATOM 1077 N N . LEU A 1 137 ? -17.198 3.542 22.898 1.00 77.25 137 LEU A N 1
ATOM 1078 C CA . LEU A 1 137 ? -18.369 3.710 22.038 1.00 77.25 137 LEU A CA 1
ATOM 1079 C C . LEU A 1 137 ? -18.018 4.475 20.750 1.00 77.25 137 LEU A C 1
ATOM 1081 O O . LEU A 1 137 ? -18.455 4.092 19.664 1.00 77.25 137 LEU A O 1
ATOM 1085 N N . ASP A 1 138 ? -17.196 5.517 20.862 1.00 73.50 138 ASP A N 1
ATOM 1086 C CA . ASP A 1 138 ? -16.703 6.297 19.722 1.00 73.50 138 ASP A CA 1
ATOM 1087 C C . ASP A 1 138 ? -15.823 5.454 18.780 1.00 73.50 138 ASP A C 1
ATOM 1089 O O . ASP A 1 138 ? -15.992 5.477 17.561 1.00 73.50 138 ASP A O 1
ATOM 1093 N N . SER A 1 139 ? -14.945 4.610 19.330 1.00 69.94 139 SER A N 1
ATOM 1094 C CA . SER A 1 139 ? -14.105 3.725 18.517 1.00 69.94 139 SER A CA 1
ATOM 1095 C C . SER A 1 139 ? -14.894 2.594 17.847 1.00 69.94 139 SER A C 1
ATOM 1097 O O . SER A 1 139 ? -14.643 2.291 16.680 1.00 69.94 139 SER A O 1
ATOM 1099 N N . ILE A 1 140 ? -15.876 2.001 18.538 1.00 69.31 140 ILE A N 1
ATOM 1100 C CA . ILE A 1 140 ? -16.769 0.971 17.983 1.00 69.31 140 ILE A CA 1
ATOM 1101 C C . ILE A 1 140 ? -17.655 1.568 16.884 1.00 69.31 140 ILE A C 1
ATOM 1103 O O . ILE A 1 140 ? -17.793 0.965 15.821 1.00 69.31 140 ILE A O 1
ATOM 1107 N N . SER A 1 141 ? -18.232 2.751 17.107 1.00 66.06 141 SER A N 1
ATOM 1108 C CA . SER A 1 141 ? -19.069 3.426 16.106 1.00 66.06 141 SER A CA 1
ATOM 1109 C C . SER A 1 141 ? -18.260 3.884 14.892 1.00 66.06 141 SER A C 1
ATOM 1111 O O . SER A 1 141 ? -18.693 3.660 13.765 1.00 66.06 141 SER A O 1
ATOM 1113 N N . SER A 1 142 ? -17.050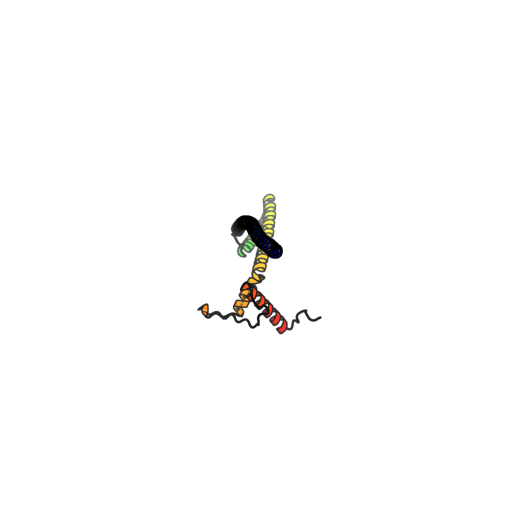 4.410 15.090 1.00 64.50 142 SER A N 1
ATOM 1114 C CA . SER A 1 142 ? -16.130 4.754 13.999 1.00 64.50 142 SER A CA 1
ATOM 1115 C C . SER A 1 142 ? -15.689 3.524 13.200 1.00 64.50 142 SER A C 1
ATOM 1117 O O . SER A 1 142 ? -15.651 3.560 11.972 1.00 64.50 142 SER A O 1
ATOM 1119 N N . ALA A 1 143 ? -15.396 2.404 13.868 1.00 60.81 143 ALA A N 1
ATOM 1120 C CA . ALA A 1 143 ? -15.063 1.146 13.199 1.00 60.81 143 ALA A CA 1
ATOM 1121 C C . ALA A 1 143 ? -16.260 0.566 12.424 1.00 60.81 143 ALA A C 1
ATOM 1123 O O . ALA A 1 143 ? -16.091 0.072 11.310 1.00 60.81 143 ALA A O 1
ATOM 1124 N N . ALA A 1 144 ? -17.470 0.664 12.979 1.00 60.72 144 ALA A N 1
ATOM 1125 C CA . ALA A 1 144 ? -18.698 0.275 12.294 1.00 60.72 144 ALA A CA 1
ATOM 1126 C C . ALA A 1 144 ? -18.982 1.173 11.078 1.00 60.72 144 ALA A C 1
ATOM 1128 O O . ALA A 1 144 ? -19.328 0.659 10.019 1.00 60.72 144 ALA A O 1
ATOM 1129 N N . ALA A 1 145 ? -18.766 2.487 11.191 1.00 58.06 145 ALA A N 1
ATOM 1130 C CA . ALA A 1 145 ? -18.921 3.433 10.088 1.00 58.06 145 ALA A CA 1
ATOM 1131 C C . ALA A 1 145 ? -17.906 3.180 8.961 1.00 58.06 145 ALA A C 1
ATOM 1133 O O . ALA A 1 145 ? -18.272 3.217 7.791 1.00 58.06 145 ALA A O 1
ATOM 1134 N N . LEU A 1 146 ? -16.651 2.857 9.293 1.00 54.94 146 LEU A N 1
ATOM 1135 C CA . LEU A 1 146 ? -15.630 2.488 8.304 1.00 54.94 146 LEU A CA 1
ATOM 1136 C C . LEU A 1 146 ? -15.965 1.180 7.571 1.00 54.94 146 LEU A C 1
ATOM 1138 O O . LEU A 1 146 ? -15.686 1.065 6.381 1.00 54.94 146 LEU A O 1
ATOM 1142 N N . ASN A 1 147 ? -16.577 0.210 8.255 1.00 55.12 147 ASN A N 1
ATOM 1143 C CA . ASN A 1 147 ? -16.975 -1.060 7.643 1.00 55.12 147 ASN A CA 1
ATOM 1144 C C . ASN A 1 147 ? -18.284 -0.957 6.838 1.00 55.12 147 ASN A C 1
ATOM 1146 O O . ASN A 1 147 ? -18.398 -1.601 5.798 1.00 55.12 147 ASN A O 1
ATOM 1150 N N . GLY A 1 148 ? -19.248 -0.146 7.288 1.00 54.47 148 GLY A N 1
ATOM 1151 C CA . GLY A 1 148 ? -20.534 0.061 6.611 1.00 54.47 148 GLY A CA 1
ATOM 1152 C C . GLY A 1 148 ? -20.471 1.028 5.424 1.00 54.47 148 GLY A C 1
ATOM 1153 O O . GLY A 1 148 ? -21.177 0.833 4.443 1.00 54.47 148 GLY A O 1
ATOM 1154 N N . ASN A 1 149 ? -19.586 2.031 5.465 1.00 54.88 149 ASN A N 1
ATOM 1155 C CA . ASN A 1 149 ? -19.441 3.019 4.387 1.00 54.88 149 ASN A CA 1
ATOM 1156 C C . ASN A 1 149 ? -18.309 2.696 3.403 1.00 54.88 149 ASN A C 1
ATOM 1158 O O . ASN A 1 149 ? -18.053 3.488 2.497 1.00 54.88 149 ASN A O 1
ATOM 1162 N N . SER A 1 150 ? -17.603 1.572 3.565 1.00 66.44 150 SER A N 1
ATOM 1163 C CA . SER A 1 150 ? -16.585 1.178 2.593 1.00 66.44 150 SER A CA 1
ATOM 1164 C C . SER A 1 150 ? -17.258 0.894 1.251 1.00 66.44 150 SER A C 1
ATOM 1166 O O . SER A 1 150 ? -18.163 0.063 1.173 1.00 66.44 150 SER A O 1
ATOM 1168 N N . LEU A 1 151 ? -16.798 1.569 0.194 1.00 68.94 151 LEU A N 1
ATOM 1169 C CA . LEU A 1 151 ? -17.243 1.353 -1.185 1.00 68.94 151 LEU A CA 1
ATOM 1170 C C . LEU A 1 151 ? -17.224 -0.140 -1.551 1.00 68.94 151 LEU A C 1
ATOM 1172 O O . LEU A 1 151 ? -18.111 -0.622 -2.241 1.00 68.94 151 LEU A O 1
ATOM 1176 N N . ASP A 1 152 ? -16.249 -0.890 -1.034 1.00 69.69 152 ASP A N 1
ATOM 1177 C CA . ASP A 1 152 ? -16.136 -2.325 -1.290 1.00 69.69 152 ASP A CA 1
ATOM 1178 C C . ASP A 1 152 ? -17.296 -3.122 -0.661 1.00 69.69 152 ASP A C 1
ATOM 1180 O O . ASP A 1 152 ? -17.787 -4.059 -1.280 1.00 69.69 152 ASP A O 1
ATOM 1184 N N . THR A 1 153 ? -17.789 -2.730 0.520 1.00 76.12 153 THR A N 1
ATOM 1185 C CA . THR A 1 153 ? -18.975 -3.347 1.145 1.00 76.12 153 THR A CA 1
ATOM 1186 C C . THR A 1 153 ? -20.231 -3.048 0.328 1.00 76.12 153 THR A C 1
ATOM 1188 O O . THR A 1 153 ? -21.021 -3.951 0.067 1.00 76.12 153 THR A O 1
ATOM 1191 N N . GLN A 1 154 ? -20.385 -1.806 -0.141 1.00 77.69 154 GLN A N 1
ATOM 1192 C CA . GLN A 1 154 ? -21.527 -1.408 -0.969 1.00 77.69 154 GLN A CA 1
ATOM 1193 C C . GLN A 1 154 ? -21.531 -2.125 -2.323 1.00 77.69 154 GLN A C 1
ATOM 1195 O O . GLN A 1 154 ? -22.580 -2.586 -2.765 1.00 77.69 154 GLN A O 1
ATOM 1200 N N . ILE A 1 155 ? -20.359 -2.285 -2.950 1.00 80.19 155 ILE A N 1
ATOM 1201 C CA . ILE A 1 155 ? -20.213 -3.066 -4.183 1.00 80.19 155 ILE A CA 1
ATOM 1202 C C . ILE A 1 155 ? -20.573 -4.534 -3.926 1.00 80.19 155 ILE A C 1
ATOM 1204 O O . ILE A 1 155 ? -21.287 -5.120 -4.731 1.00 80.19 155 ILE A O 1
ATOM 1208 N N . ILE A 1 156 ? -20.132 -5.134 -2.813 1.00 79.88 156 ILE A N 1
ATOM 1209 C CA . ILE A 1 156 ? -20.480 -6.525 -2.471 1.00 79.88 156 ILE A CA 1
ATOM 1210 C C . ILE A 1 156 ? -21.994 -6.687 -2.285 1.00 79.88 156 ILE A C 1
ATOM 1212 O O . ILE A 1 156 ? -22.575 -7.601 -2.862 1.00 79.88 156 ILE A O 1
ATOM 1216 N N . GLU A 1 157 ? -22.647 -5.802 -1.531 1.00 81.94 157 GLU A N 1
ATOM 1217 C CA . GLU A 1 157 ? -24.106 -5.845 -1.344 1.00 81.94 157 GLU A CA 1
ATOM 1218 C C . GLU A 1 157 ? -24.869 -5.606 -2.651 1.00 81.94 157 GLU A C 1
ATOM 1220 O O . GLU A 1 157 ? -25.911 -6.211 -2.901 1.00 81.94 157 GLU A O 1
ATOM 1225 N N . TRP A 1 158 ? -24.367 -4.714 -3.500 1.00 83.44 158 TRP A N 1
ATOM 1226 C CA . TRP A 1 158 ? -24.940 -4.480 -4.818 1.00 83.44 158 TRP A CA 1
ATOM 1227 C C . TRP A 1 158 ? -24.805 -5.709 -5.722 1.00 83.44 158 TRP A C 1
ATOM 1229 O O . TRP A 1 158 ? -25.774 -6.092 -6.380 1.00 83.44 158 TRP A O 1
ATOM 1239 N N . LEU A 1 159 ? -23.649 -6.375 -5.699 1.00 81.00 159 LEU A N 1
ATOM 1240 C CA . LEU A 1 159 ? -23.433 -7.637 -6.402 1.00 81.00 159 LEU A CA 1
ATOM 1241 C C . LEU A 1 159 ? -24.340 -8.745 -5.876 1.00 81.00 159 LEU A C 1
ATOM 1243 O O . LEU A 1 159 ? -24.861 -9.505 -6.683 1.00 81.00 159 LEU A O 1
ATOM 1247 N N . ASP A 1 160 ? -24.581 -8.812 -4.567 1.00 81.38 160 ASP A N 1
ATOM 1248 C CA . ASP A 1 160 ? -25.522 -9.769 -3.976 1.00 81.38 160 ASP A CA 1
ATOM 1249 C C . ASP A 1 160 ? -26.956 -9.556 -4.503 1.00 81.38 160 ASP A C 1
ATOM 1251 O O . ASP A 1 160 ? -27.672 -10.504 -4.813 1.00 81.38 160 ASP A O 1
ATOM 1255 N N . LYS A 1 161 ? -27.358 -8.294 -4.703 1.00 79.94 161 LYS A N 1
ATOM 1256 C CA . LYS A 1 161 ? -28.680 -7.937 -5.249 1.00 79.94 161 LYS A CA 1
ATOM 1257 C C . LYS A 1 161 ? -28.816 -8.164 -6.755 1.00 79.94 161 LYS A C 1
ATOM 1259 O O . LYS A 1 161 ? -29.917 -8.447 -7.226 1.00 79.94 161 LYS A O 1
ATOM 1264 N N . ARG A 1 162 ? -27.749 -7.942 -7.528 1.00 75.81 162 ARG A N 1
ATOM 1265 C CA . ARG A 1 162 ? -27.765 -8.004 -9.004 1.00 75.81 162 ARG A CA 1
ATOM 1266 C C . ARG A 1 162 ? -27.294 -9.351 -9.557 1.00 75.81 162 ARG A C 1
ATOM 1268 O O . ARG A 1 162 ? -27.588 -9.670 -10.708 1.00 75.81 162 ARG A O 1
ATOM 1275 N N . GLY A 1 163 ? -26.554 -10.120 -8.767 1.00 74.50 163 GLY A N 1
ATOM 1276 C CA . GLY A 1 163 ? -26.033 -11.427 -9.130 1.00 74.50 163 GLY A CA 1
ATOM 1277 C C . GLY A 1 163 ? -27.077 -12.526 -8.979 1.00 74.50 163 GLY A C 1
ATOM 1278 O O . GLY A 1 163 ? -27.880 -12.544 -8.050 1.00 74.50 163 GLY A O 1
ATOM 1279 N N . THR A 1 164 ? -27.043 -13.479 -9.902 1.00 72.31 164 THR A N 1
ATOM 1280 C CA . THR A 1 164 ? -27.734 -14.761 -9.755 1.00 72.31 164 THR A CA 1
ATOM 1281 C C . THR A 1 164 ? -26.712 -15.785 -9.290 1.00 72.31 164 THR A C 1
ATOM 1283 O O . THR A 1 164 ? -25.803 -16.137 -10.040 1.00 72.31 164 THR A O 1
ATOM 1286 N N . PHE A 1 165 ? -26.821 -16.224 -8.036 1.00 74.25 165 PHE A N 1
ATOM 1287 C CA . PHE A 1 165 ? -25.886 -17.180 -7.442 1.00 74.25 165 PHE A CA 1
ATOM 1288 C C . PHE A 1 165 ? -26.522 -18.567 -7.370 1.00 74.25 165 PHE A C 1
ATOM 1290 O O . PHE A 1 165 ? -27.592 -18.746 -6.788 1.00 74.25 165 PHE A O 1
ATOM 1297 N N . TYR A 1 166 ? -25.846 -19.553 -7.953 1.00 70.94 166 TYR A N 1
ATOM 1298 C CA . TYR A 1 166 ? -26.227 -20.963 -7.901 1.00 70.94 166 TYR A CA 1
ATOM 1299 C C . TYR A 1 166 ? -25.216 -21.750 -7.059 1.00 70.94 166 TYR A C 1
ATOM 1301 O O . TYR A 1 166 ? -24.105 -21.290 -6.804 1.00 70.94 166 TYR A O 1
ATOM 1309 N N . ALA A 1 167 ? -25.595 -22.957 -6.625 1.00 70.12 167 ALA A N 1
ATOM 1310 C CA . ALA A 1 167 ? -24.714 -23.838 -5.849 1.00 70.12 167 ALA A CA 1
ATOM 1311 C C . ALA A 1 167 ? -23.425 -24.210 -6.608 1.00 70.12 167 ALA A C 1
ATOM 1313 O O . ALA A 1 167 ? -22.384 -24.446 -5.998 1.00 70.12 167 ALA A O 1
ATOM 1314 N N . GLU A 1 168 ? -23.498 -24.230 -7.939 1.00 75.62 168 GLU A N 1
ATOM 1315 C CA . GLU A 1 168 ? -22.350 -24.366 -8.825 1.00 75.62 168 GLU A CA 1
ATOM 1316 C C . GLU A 1 168 ? -21.880 -22.960 -9.240 1.00 75.62 168 GLU A C 1
ATOM 1318 O O . GLU A 1 168 ? -22.636 -22.221 -9.881 1.00 75.62 168 GLU A O 1
ATOM 1323 N N . PRO A 1 169 ? -20.644 -22.556 -8.892 1.00 63.75 169 PRO A N 1
ATOM 1324 C CA . PRO A 1 169 ? -20.158 -21.201 -9.153 1.00 63.75 169 PRO A CA 1
ATOM 1325 C C . PRO A 1 169 ? -20.070 -20.890 -10.652 1.00 63.75 169 PRO A C 1
ATOM 1327 O O . PRO A 1 169 ? -20.218 -19.739 -11.042 1.00 63.75 169 PRO A O 1
ATOM 1330 N N . GLU A 1 170 ? -19.900 -21.913 -11.492 1.00 70.12 170 GLU A N 1
ATOM 1331 C CA . GLU A 1 170 ? -19.845 -21.798 -12.955 1.00 70.12 170 GLU A CA 1
ATOM 1332 C C . GLU A 1 170 ? -21.180 -21.364 -13.579 1.00 70.12 170 GLU A C 1
ATOM 1334 O O . GLU A 1 170 ? -21.197 -20.814 -14.678 1.00 70.12 170 GLU A O 1
ATOM 1339 N N . LEU A 1 171 ? -22.294 -21.577 -12.873 1.00 67.56 171 LEU A N 1
ATOM 1340 C CA . LEU A 1 171 ? -23.627 -21.155 -13.305 1.00 67.56 171 LEU A CA 1
ATOM 1341 C C . LEU A 1 171 ? -24.001 -19.770 -12.771 1.00 67.56 171 LEU A C 1
ATOM 1343 O O . LEU A 1 171 ? -25.024 -19.213 -13.170 1.00 67.56 171 LEU A O 1
ATOM 1347 N N . SER A 1 172 ? -23.200 -19.218 -11.856 1.00 69.81 172 SER A N 1
ATOM 1348 C CA . SER A 1 172 ? -23.474 -17.910 -11.274 1.00 69.81 172 SER A CA 1
ATOM 1349 C C . SER A 1 172 ? -23.130 -16.815 -12.274 1.00 69.81 172 SER A C 1
ATOM 1351 O O . SER A 1 172 ? -22.019 -16.762 -12.799 1.00 69.81 172 SER A O 1
ATOM 1353 N N . SER A 1 173 ? -24.085 -15.928 -12.536 1.00 70.25 173 SER A N 1
ATOM 1354 C CA . SER A 1 173 ? -23.903 -14.840 -13.492 1.00 70.25 173 SER A CA 1
ATOM 1355 C C . SER A 1 173 ? -24.286 -13.502 -12.878 1.00 70.25 173 SER A C 1
ATOM 1357 O O . SER A 1 173 ? -25.268 -13.390 -12.139 1.00 70.25 173 SER A O 1
ATOM 1359 N N . ILE A 1 174 ? -23.490 -12.480 -13.183 1.00 70.56 174 ILE A N 1
ATOM 1360 C CA . ILE A 1 174 ? -23.781 -11.088 -12.846 1.00 70.56 174 ILE A CA 1
ATOM 13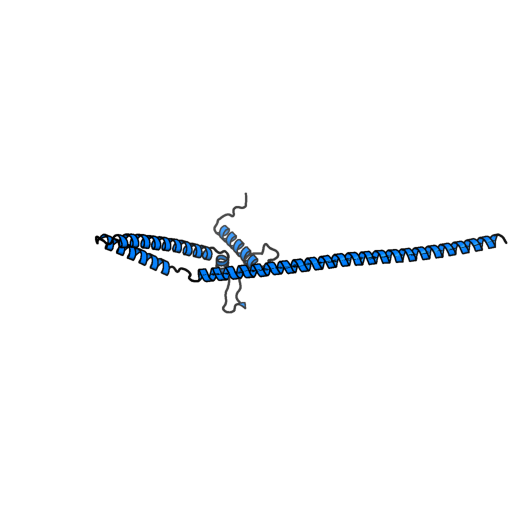61 C C . ILE A 1 174 ? -24.062 -10.393 -14.170 1.00 70.56 174 ILE A C 1
ATOM 1363 O O . ILE A 1 174 ? -23.195 -10.333 -15.041 1.00 70.56 174 ILE A O 1
ATOM 1367 N N . SER A 1 175 ? -25.291 -9.913 -14.334 1.00 65.81 175 SER A N 1
ATOM 1368 C CA . SER A 1 175 ? -25.688 -9.171 -15.525 1.00 65.81 175 SER A CA 1
ATOM 1369 C C . SER A 1 175 ? -25.557 -7.681 -15.248 1.00 65.81 175 SER A C 1
ATOM 1371 O O . SER A 1 175 ? -26.230 -7.152 -14.365 1.00 65.81 175 SER A O 1
ATOM 1373 N N . PHE A 1 176 ? -24.724 -7.000 -16.028 1.00 68.19 176 PHE A N 1
ATOM 1374 C CA . PHE A 1 176 ? -24.606 -5.545 -15.996 1.00 68.19 176 PHE A CA 1
ATOM 1375 C C . PHE A 1 176 ? -25.543 -4.958 -17.061 1.00 68.19 176 PHE A C 1
ATOM 1377 O O . PHE A 1 176 ? -25.384 -5.274 -18.237 1.00 68.19 176 PHE A O 1
ATOM 1384 N N . PRO A 1 177 ? -26.542 -4.135 -16.702 1.00 60.81 177 PRO A N 1
ATOM 1385 C CA . PRO A 1 177 ? -27.494 -3.572 -17.664 1.00 60.81 177 PRO A CA 1
ATOM 1386 C C . PRO A 1 177 ? -26.942 -2.333 -18.404 1.00 60.81 177 PRO A C 1
ATOM 1388 O O . PRO A 1 177 ? -27.705 -1.421 -18.749 1.00 60.81 177 PRO A O 1
ATOM 1391 N N . HIS A 1 178 ? -25.621 -2.242 -18.582 1.00 66.00 178 HIS A N 1
ATOM 1392 C CA . HIS A 1 178 ? -24.922 -1.053 -19.078 1.00 66.00 178 HIS A CA 1
ATOM 1393 C C . HIS A 1 178 ? -23.920 -1.434 -20.170 1.00 66.00 178 HIS A C 1
ATOM 1395 O O . HIS A 1 178 ? -23.221 -2.440 -20.041 1.00 66.00 178 HIS A O 1
ATOM 1401 N N . ASP A 1 179 ? -23.844 -0.608 -21.211 1.00 62.38 179 ASP A N 1
ATOM 1402 C CA . ASP A 1 179 ? -22.737 -0.625 -22.163 1.00 62.38 179 ASP A CA 1
ATOM 1403 C C . ASP A 1 179 ? -21.547 0.086 -21.504 1.00 62.38 179 ASP A C 1
ATOM 1405 O O . ASP A 1 179 ? -21.732 1.117 -20.860 1.00 62.38 179 ASP A O 1
ATOM 1409 N N . ALA A 1 180 ? -20.350 -0.495 -21.586 1.00 60.72 180 ALA A N 1
ATOM 1410 C CA . ALA A 1 180 ? -19.163 0.091 -20.969 1.00 60.72 180 ALA A CA 1
ATOM 1411 C C . ALA A 1 180 ? -18.771 1.386 -21.698 1.00 60.72 180 ALA A C 1
ATOM 1413 O O . ALA A 1 180 ? -18.608 1.366 -22.919 1.00 60.72 180 ALA A O 1
ATOM 1414 N N . ASP A 1 181 ? -18.556 2.479 -20.958 1.00 60.72 181 ASP A N 1
ATOM 1415 C CA . ASP A 1 181 ? -18.050 3.735 -21.534 1.00 60.72 181 ASP A CA 1
ATOM 1416 C C . ASP A 1 181 ? -16.538 3.648 -21.825 1.00 60.72 181 ASP A C 1
ATOM 1418 O O . ASP A 1 181 ? -15.984 4.434 -22.597 1.00 60.72 181 ASP A O 1
ATOM 1422 N N . THR A 1 182 ? -15.861 2.655 -21.238 1.00 61.56 182 THR A N 1
ATOM 1423 C CA . THR A 1 182 ? -14.412 2.464 -21.335 1.00 61.56 182 THR A CA 1
ATOM 1424 C C . THR A 1 182 ? -14.049 1.281 -22.248 1.00 61.56 182 THR A C 1
ATOM 1426 O O . THR A 1 182 ? -14.458 0.147 -22.009 1.00 61.56 182 THR A O 1
ATOM 1429 N N . GLU A 1 183 ? -13.186 1.505 -23.253 1.00 61.44 183 GLU A N 1
ATOM 1430 C CA . GLU A 1 183 ? -12.723 0.480 -24.221 1.00 61.44 183 GLU A CA 1
ATOM 1431 C C . GLU A 1 183 ? -11.876 -0.662 -23.606 1.00 61.44 183 GLU A C 1
ATOM 1433 O O . GLU A 1 183 ? -11.499 -1.611 -24.298 1.00 61.44 183 GLU A O 1
ATOM 1438 N N . GLY A 1 184 ? -11.574 -0.614 -22.304 1.00 65.38 184 GLY A N 1
ATOM 1439 C CA . GLY A 1 184 ? -10.904 -1.702 -21.597 1.00 65.38 184 GLY A CA 1
ATOM 1440 C C . GLY A 1 184 ? -10.475 -1.357 -20.171 1.00 65.38 184 GLY A C 1
ATOM 1441 O O . GLY A 1 184 ? -9.941 -0.283 -19.901 1.00 65.38 184 GLY A O 1
ATOM 1442 N N . TYR A 1 185 ? -10.645 -2.316 -19.259 1.00 72.50 185 TYR A N 1
ATOM 1443 C CA . TYR A 1 185 ? -10.268 -2.183 -17.851 1.00 72.50 185 TYR A CA 1
ATOM 1444 C C . TYR A 1 185 ? -8.962 -2.909 -17.545 1.00 72.50 185 TYR A C 1
ATOM 1446 O O . TYR A 1 185 ? -8.751 -4.048 -17.960 1.00 72.50 185 TYR A O 1
ATOM 1454 N N . ARG A 1 186 ? -8.096 -2.283 -16.741 1.00 72.50 186 ARG A N 1
ATOM 1455 C CA . ARG A 1 186 ? -6.865 -2.921 -16.248 1.00 72.50 186 ARG A CA 1
ATOM 1456 C C . ARG A 1 186 ? -7.151 -3.967 -15.166 1.00 72.50 186 ARG A C 1
ATOM 1458 O O . ARG A 1 186 ? -6.427 -4.958 -15.064 1.00 72.50 186 ARG A O 1
ATOM 1465 N N . HIS A 1 187 ? -8.196 -3.753 -14.367 1.00 75.19 187 HIS A N 1
ATOM 1466 C CA . HIS A 1 187 ? -8.626 -4.662 -13.311 1.00 75.19 187 HIS A CA 1
ATOM 1467 C C . HIS A 1 187 ? -10.148 -4.820 -13.302 1.00 75.19 187 HIS A C 1
ATOM 1469 O O . HIS A 1 187 ? -10.880 -3.853 -13.487 1.00 75.19 187 HIS A O 1
ATOM 1475 N N . LEU A 1 188 ? -10.628 -6.031 -12.990 1.00 72.62 188 LEU A N 1
ATOM 1476 C CA . LEU A 1 188 ? -12.062 -6.324 -12.844 1.00 72.62 188 LEU A CA 1
ATOM 1477 C C . LEU A 1 188 ? -12.736 -5.415 -11.806 1.00 72.62 188 LEU A C 1
ATOM 1479 O O . LEU A 1 188 ? -13.882 -5.021 -11.974 1.00 72.62 188 LEU A O 1
ATOM 1483 N N . ARG A 1 189 ? -12.007 -5.038 -10.750 1.00 75.81 189 ARG A N 1
ATOM 1484 C CA . ARG A 1 189 ? -12.494 -4.106 -9.727 1.00 75.81 189 ARG A CA 1
ATOM 1485 C C . ARG A 1 189 ? -12.893 -2.751 -10.312 1.00 75.81 189 ARG A C 1
ATOM 1487 O O . ARG A 1 189 ? -13.851 -2.162 -9.829 1.00 75.81 189 ARG A O 1
ATOM 1494 N N . ASP A 1 190 ? -12.170 -2.272 -11.318 1.00 75.62 190 ASP A N 1
ATOM 1495 C CA . ASP A 1 190 ? -12.438 -0.969 -11.927 1.00 75.62 190 ASP A CA 1
ATOM 1496 C C . ASP A 1 190 ? -13.714 -1.036 -12.777 1.00 75.62 190 ASP A C 1
ATOM 1498 O O . ASP A 1 190 ? -14.557 -0.152 -12.672 1.00 75.62 190 ASP A O 1
ATOM 1502 N N . ALA A 1 191 ? -13.921 -2.149 -13.492 1.00 75.75 191 ALA A N 1
ATOM 1503 C CA . ALA A 1 191 ? -15.164 -2.422 -14.215 1.00 75.75 191 ALA A CA 1
ATOM 1504 C C . ALA A 1 191 ? -16.377 -2.509 -13.271 1.00 75.75 191 ALA A C 1
ATOM 1506 O O . ALA A 1 191 ? -17.429 -1.934 -13.534 1.00 75.75 191 ALA A O 1
ATOM 1507 N N . LEU A 1 192 ? -16.223 -3.205 -12.138 1.00 79.56 192 LEU A N 1
ATOM 1508 C CA . LEU A 1 192 ? -17.277 -3.330 -11.127 1.00 79.56 192 LEU A CA 1
ATOM 1509 C C . LEU A 1 192 ? -17.597 -1.995 -10.452 1.00 79.56 192 LEU A C 1
ATOM 1511 O O . LEU A 1 192 ? -18.753 -1.738 -10.127 1.00 79.56 192 LEU A O 1
ATOM 1515 N N . ARG A 1 193 ? -16.583 -1.148 -10.245 1.00 80.06 193 ARG A N 1
ATOM 1516 C CA . ARG A 1 193 ? -16.769 0.194 -9.694 1.00 80.06 193 ARG A CA 1
ATOM 1517 C C . ARG A 1 193 ? -17.553 1.082 -10.656 1.00 80.06 193 ARG A C 1
ATOM 1519 O O . ARG A 1 193 ? -18.528 1.682 -10.226 1.00 80.06 193 ARG A O 1
ATOM 1526 N N . GLU A 1 194 ? -17.164 1.129 -11.928 1.00 79.25 194 GLU A N 1
ATOM 1527 C CA . GLU A 1 194 ? -17.872 1.933 -12.934 1.00 79.25 194 GLU A CA 1
ATOM 1528 C C . GLU A 1 194 ? -19.326 1.468 -13.085 1.00 79.25 194 GLU A C 1
ATOM 1530 O O . GLU A 1 194 ? -20.249 2.277 -13.038 1.00 79.25 194 GLU A O 1
ATOM 1535 N N . ALA A 1 195 ? -19.555 0.153 -13.160 1.00 79.06 195 ALA A N 1
ATOM 1536 C CA . ALA A 1 195 ? -20.905 -0.394 -13.254 1.00 79.06 195 ALA A CA 1
ATOM 1537 C C . ALA A 1 195 ? -21.774 -0.054 -12.027 1.00 79.06 195 ALA A C 1
ATOM 1539 O O . ALA A 1 195 ? -22.959 0.241 -12.180 1.00 79.06 195 ALA A O 1
ATOM 1540 N N . PHE A 1 196 ? -21.196 -0.065 -10.822 1.00 78.94 196 PHE A N 1
ATOM 1541 C CA . PHE A 1 196 ? -21.886 0.347 -9.598 1.00 78.94 196 PHE A CA 1
ATOM 1542 C C . PHE A 1 196 ? -22.259 1.838 -9.623 1.00 78.94 196 PHE A C 1
ATOM 1544 O O . PHE A 1 196 ? -23.387 2.196 -9.287 1.00 78.94 196 PHE A O 1
ATOM 1551 N N . GLU A 1 197 ? -21.342 2.708 -10.050 1.00 81.06 197 GLU A N 1
ATOM 1552 C CA . GLU A 1 197 ? -21.576 4.155 -10.143 1.00 81.06 197 GLU A CA 1
ATOM 1553 C C . GLU A 1 197 ? -22.662 4.494 -11.178 1.00 81.06 197 GLU A C 1
ATOM 1555 O O . GLU A 1 197 ? -23.556 5.298 -10.900 1.00 81.06 197 GLU A O 1
ATOM 1560 N N . LEU A 1 198 ? -22.649 3.831 -12.338 1.00 79.75 198 LEU A N 1
ATOM 1561 C CA . LEU A 1 198 ? -23.672 3.994 -13.375 1.00 79.75 198 LEU A CA 1
ATOM 1562 C C . LEU A 1 198 ? -25.061 3.525 -12.912 1.00 79.75 198 LEU A C 1
ATOM 1564 O O . LEU A 1 198 ? -26.056 4.213 -13.169 1.00 79.75 198 LEU A O 1
ATOM 1568 N N . ASP A 1 199 ? -25.145 2.402 -12.189 1.00 79.19 199 ASP A N 1
ATOM 1569 C CA . ASP A 1 199 ? -26.417 1.906 -11.646 1.00 79.19 199 ASP A CA 1
ATOM 1570 C C . ASP A 1 199 ? -26.966 2.848 -10.565 1.00 79.19 199 ASP A C 1
ATOM 1572 O O . ASP A 1 199 ? -28.162 3.146 -10.545 1.00 79.19 199 ASP A O 1
ATOM 1576 N N . MET A 1 200 ? -26.093 3.385 -9.706 1.00 77.81 200 MET A N 1
ATOM 1577 C CA . MET A 1 200 ? -26.467 4.374 -8.692 1.00 77.81 200 MET A CA 1
ATOM 1578 C C . MET A 1 200 ? -26.980 5.679 -9.312 1.00 77.81 200 MET A C 1
ATOM 1580 O O . MET A 1 200 ? -28.003 6.207 -8.869 1.00 77.81 200 MET A O 1
ATOM 1584 N N . ASN A 1 201 ? -26.325 6.177 -10.364 1.00 77.94 201 ASN A N 1
ATOM 1585 C CA . ASN A 1 201 ? -26.755 7.382 -11.074 1.00 77.94 201 ASN A CA 1
ATOM 1586 C C . ASN A 1 201 ? -28.131 7.199 -11.728 1.00 77.94 201 ASN A C 1
ATOM 1588 O O . ASN A 1 201 ? -28.966 8.100 -11.663 1.00 77.94 201 ASN A O 1
ATOM 1592 N N . ARG A 1 202 ? -28.419 6.025 -12.306 1.00 72.56 202 ARG A N 1
ATOM 1593 C CA . ARG A 1 202 ? -29.754 5.730 -12.852 1.00 72.56 202 ARG A CA 1
ATOM 1594 C C . ARG A 1 202 ? -30.814 5.596 -11.775 1.00 72.56 202 ARG A C 1
ATOM 1596 O O . ARG A 1 202 ? -31.889 6.152 -11.945 1.00 72.56 202 ARG A O 1
ATOM 1603 N N . GLN A 1 203 ? -30.520 4.926 -10.662 1.00 73.19 203 GLN A N 1
ATOM 1604 C CA . GLN A 1 203 ? -31.463 4.861 -9.543 1.00 73.19 203 GLN A CA 1
ATOM 1605 C C . GLN A 1 203 ? -31.803 6.261 -9.017 1.00 73.19 203 GLN A C 1
ATOM 1607 O O . GLN A 1 203 ? -32.963 6.528 -8.713 1.00 73.19 203 GLN A O 1
ATOM 1612 N N . ALA A 1 204 ? -30.830 7.176 -8.968 1.00 69.81 204 ALA A N 1
ATOM 1613 C CA . ALA A 1 204 ? -31.076 8.573 -8.612 1.00 69.81 204 ALA A CA 1
ATOM 1614 C C . ALA A 1 204 ? -31.977 9.291 -9.640 1.00 69.81 204 ALA A C 1
ATOM 1616 O O . ALA A 1 204 ? -32.914 9.992 -9.251 1.00 69.81 204 ALA A O 1
ATOM 1617 N N . VAL A 1 205 ? -31.755 9.061 -10.940 1.00 70.94 205 VAL A N 1
ATOM 1618 C CA . VAL A 1 205 ? -32.588 9.600 -12.032 1.00 70.94 205 VAL A CA 1
ATOM 1619 C C . VAL A 1 205 ? -34.016 9.036 -11.995 1.00 70.94 205 VAL A C 1
ATOM 1621 O O . VAL A 1 205 ? -34.974 9.805 -12.069 1.00 70.94 205 VAL A O 1
ATOM 1624 N N . ASP A 1 206 ? -34.176 7.724 -11.815 1.00 66.25 206 ASP A N 1
ATOM 1625 C CA . ASP A 1 206 ? -35.471 7.031 -11.743 1.00 66.25 206 ASP A CA 1
ATOM 1626 C C . ASP A 1 206 ? -36.275 7.432 -10.493 1.00 66.25 206 ASP A C 1
ATOM 1628 O O . ASP A 1 206 ? -37.506 7.459 -10.517 1.00 66.25 206 ASP A O 1
ATOM 1632 N N . LEU A 1 207 ? -35.590 7.806 -9.406 1.00 67.19 207 LEU A N 1
ATOM 1633 C CA . LEU A 1 207 ? -36.188 8.364 -8.187 1.00 67.19 207 LEU A CA 1
ATOM 1634 C C . LEU A 1 207 ? -36.466 9.879 -8.279 1.00 67.19 207 LEU A C 1
ATOM 1636 O O . LEU A 1 207 ? -36.937 10.475 -7.307 1.00 67.19 207 LEU A O 1
ATOM 1640 N N . GLY A 1 208 ? -36.225 10.511 -9.434 1.00 54.16 208 GLY A N 1
ATOM 1641 C CA . GLY A 1 208 ? -36.558 11.915 -9.693 1.00 54.16 208 GLY A CA 1
ATOM 1642 C C . GLY A 1 208 ? -35.556 12.936 -9.143 1.00 54.16 208 GLY A C 1
ATOM 1643 O O . GLY A 1 208 ? -35.880 14.122 -9.057 1.00 54.16 208 GLY A O 1
ATOM 1644 N N . GLN A 1 209 ? -34.343 12.516 -8.776 1.00 57.97 209 GLN A N 1
ATOM 1645 C CA . GLN A 1 209 ? -33.242 13.422 -8.448 1.00 57.97 209 GLN A CA 1
ATOM 1646 C C . GLN A 1 209 ? -32.448 13.715 -9.726 1.00 57.97 209 GLN A C 1
ATOM 1648 O O . GLN A 1 209 ? -31.629 12.919 -10.174 1.00 57.97 209 GLN A O 1
ATOM 1653 N N . LEU A 1 210 ? -32.730 14.867 -10.341 1.00 45.44 210 LEU A N 1
ATOM 1654 C CA . LEU A 1 210 ? -31.997 15.363 -11.509 1.00 45.44 210 LEU A CA 1
ATOM 1655 C C . LEU A 1 210 ? -30.485 15.458 -11.203 1.00 45.44 210 LEU A C 1
ATOM 1657 O O . LEU A 1 210 ? -30.121 16.096 -10.210 1.00 45.44 210 LEU A O 1
ATOM 1661 N N . PRO A 1 211 ? -29.601 14.881 -12.038 1.00 44.50 211 PRO A N 1
ATOM 1662 C CA . PRO A 1 211 ? -28.162 15.068 -11.909 1.00 44.50 211 PRO A CA 1
ATOM 1663 C C . PRO A 1 211 ? -27.785 16.522 -12.224 1.00 44.50 211 PRO A C 1
ATOM 1665 O O . PRO A 1 211 ? -28.319 17.143 -13.144 1.00 44.50 211 PRO A O 1
ATOM 1668 N N . ALA A 1 212 ? -26.862 17.069 -11.434 1.00 50.75 212 ALA A N 1
ATOM 1669 C CA . ALA A 1 212 ? -26.444 18.470 -11.432 1.00 50.75 212 ALA A CA 1
ATOM 1670 C C . ALA A 1 212 ? -25.539 18.879 -12.615 1.00 50.75 212 ALA A C 1
ATOM 1672 O O . ALA A 1 212 ? -24.636 19.689 -12.437 1.00 50.75 212 ALA A O 1
ATOM 1673 N N . GLU A 1 213 ? -25.774 18.361 -13.819 1.00 48.53 213 GLU A N 1
ATOM 1674 C CA . GLU A 1 213 ? -25.000 18.732 -15.011 1.00 48.53 213 GLU A CA 1
ATOM 1675 C C . GLU A 1 213 ? -25.893 18.901 -16.241 1.00 48.53 213 GLU A C 1
ATOM 1677 O O . GLU A 1 213 ? -25.809 18.130 -17.186 1.00 48.53 213 GLU A O 1
ATOM 1682 N N . VAL A 1 214 ? -26.734 19.942 -16.238 1.00 47.56 214 VAL A N 1
ATOM 1683 C CA . VAL A 1 214 ? -26.967 20.774 -17.434 1.00 47.56 214 VAL A CA 1
ATOM 1684 C C . VAL A 1 214 ? -27.319 22.198 -16.972 1.00 47.56 214 VAL A C 1
ATOM 1686 O O . VAL A 1 214 ? -28.486 22.518 -16.735 1.00 47.56 214 VAL A O 1
ATOM 1689 N N . ALA A 1 215 ? -26.303 23.049 -16.831 1.00 33.03 215 ALA A N 1
ATOM 1690 C CA . ALA A 1 215 ? -26.412 24.508 -16.895 1.00 33.03 215 ALA A CA 1
ATOM 1691 C C . ALA A 1 215 ? -25.147 25.064 -17.553 1.00 33.03 215 ALA A C 1
ATOM 1693 O O . ALA A 1 215 ? -24.047 24.646 -17.128 1.00 33.03 215 ALA A O 1
#

pLDDT: mean 78.48, std 12.55, range [33.03, 96.69]

Sequence (215 aa):
MQTQHLIIIATCSAIGLLLMAYFIREAALRALARSYSRGLDERNALHSLRIEALNSDIADLNRLHCSDQKRLAELARQARAIRATPFLKSDHLTLLEIATTLRLAKDTWDAFPGTEAYRVKAINQAHFVGTLAYRLLDSISSAAALNGNSLDTQIIEWLDKRGTFYAEPELSSISFPHDADTEGYRHLRDALREAFELDMNRQAVDLGQLPAEVA

Secondary structure (DSSP, 8-state):
-HHHHHHHHHHHHHHHHHHHHHHHHHHHHHHHHHHHHHHHHHHHHHHHHHHHHHHHHHHHHHHHHHHHHHHHHHHHHHHHHHTSS---HHHHHHHHHHHHHHHHHHHHHHSSTT-HHHHHHHHHHHHHHHHHHHHHHHHHHHHHHHHHS-HHHHHHHHHHHHEE--SSGGG-EE---S--SSS--SSHHHHHHHHHHHHHHHHHHHTT---S---